Protein AF-A0A7V3AFI0-F1 (afdb_monomer_lite)

Sequence (193 aa):
MLLTTVPVKTRADAEHRVEWYGRRWGIEVYHRILKSGCRVEARQLQQTRRLLNCLAIDLVVAWRIYHLTAMGEKSPDVPCTIYFTDTEWKALTTFTSKSKHLPEVPSRLNEAVQLLGKLAARAGDADVFRILERRREKVVAVADIHADLAAAGAEGTHGRRIHDPAHRVEGIMGKPSFPCLPRKARRNAPDSL

Secondary structure (DSSP, 8-state):
----SS---SHHHHHHHHHHHHGGGHHHHHHHIIIIIS-GGG---SSHHHHHHHHHHHHHHHHHHHHHHHHHHH-TTSBGGGTS-HHHHHHHHHHHHT-SSPPSSPPBHHHHHHHHHHHHHHHT-S-HHHHHHHHHHHHHHHHHHHHHHHHHHHGGGS-----------------------------------

Foldseek 3Di:
DDDDPDDDDDPVSVVVVVVVVVCVCLVVQLVCCLCQAQVLVVDPDPDPVVSVVSSVVSSVLSVLLSVLVVCCVVPVQAFLVVPDPQLLQQLLCCVQVVDLDGDPDTDTSNVSNVSLVSQSVVVVHSVSVVVSVVCSVVSVVSVVVVVVVVVVVVVPPDDDDDDDDDDDDDDDDDDDDDDDDDDDDDDDDDDDD

pLDDT: mean 74.2, std 22.09, range [27.78, 97.5]

Structure (mmCIF, N/CA/C/O backbone):
data_AF-A0A7V3AFI0-F1
#
_entry.id   AF-A0A7V3AFI0-F1
#
loop_
_atom_site.group_PDB
_atom_site.id
_atom_site.type_symbol
_atom_site.label_atom_id
_atom_site.label_alt_id
_atom_site.label_comp_id
_atom_site.label_asym_id
_atom_site.label_entity_id
_atom_site.label_seq_id
_atom_site.pdbx_PDB_ins_code
_atom_site.Cartn_x
_atom_site.Cartn_y
_atom_site.Cartn_z
_atom_site.occupancy
_atom_site.B_iso_or_equiv
_atom_site.auth_seq_id
_atom_site.auth_comp_id
_atom_site.auth_asym_id
_atom_site.auth_atom_id
_atom_site.pdbx_PDB_model_num
ATOM 1 N N . MET A 1 1 ? -10.836 4.685 26.297 1.00 88.25 1 MET A N 1
ATOM 2 C CA . MET A 1 1 ? -12.308 4.531 26.289 1.00 88.25 1 MET A CA 1
ATOM 3 C C . MET A 1 1 ? -12.766 4.399 24.839 1.00 88.25 1 MET A C 1
ATOM 5 O O . MET A 1 1 ? -12.385 5.253 24.050 1.00 88.25 1 MET A O 1
ATOM 9 N N . LEU A 1 2 ? -13.498 3.336 24.477 1.00 93.88 2 LEU A N 1
ATOM 10 C CA . LEU A 1 2 ? -14.028 3.089 23.123 1.00 93.88 2 LEU A CA 1
ATOM 11 C C . LEU A 1 2 ? -15.558 3.019 23.200 1.00 93.88 2 LEU A C 1
ATOM 13 O O . LEU A 1 2 ? -16.086 2.209 23.957 1.00 93.88 2 LEU A O 1
ATOM 17 N N . LEU A 1 3 ? -16.255 3.856 22.433 1.00 95.56 3 LEU A N 1
ATOM 18 C CA . LEU A 1 3 ? -17.715 3.830 22.316 1.00 95.56 3 LEU A CA 1
ATOM 19 C C . LEU A 1 3 ? -18.089 3.082 21.032 1.00 95.56 3 LEU A C 1
ATOM 21 O O . LEU A 1 3 ? -17.515 3.349 19.978 1.00 95.56 3 LEU A O 1
ATOM 25 N N . THR A 1 4 ? -19.021 2.134 21.118 1.00 95.06 4 THR A N 1
ATOM 26 C CA . THR A 1 4 ? -19.438 1.303 19.980 1.00 95.06 4 THR A CA 1
ATOM 27 C C . THR A 1 4 ? -20.943 1.066 20.000 1.00 95.06 4 THR A C 1
ATOM 29 O O . THR A 1 4 ? -21.544 0.945 21.064 1.00 95.06 4 THR A O 1
ATOM 32 N N . THR A 1 5 ? -21.547 0.991 18.816 1.00 96.81 5 THR A N 1
ATOM 33 C CA . THR A 1 5 ? -22.949 0.587 18.625 1.00 96.81 5 THR A CA 1
ATOM 34 C C . THR A 1 5 ? -23.120 -0.933 18.613 1.00 96.81 5 THR A C 1
ATOM 36 O O . THR A 1 5 ? -24.242 -1.432 18.664 1.00 96.81 5 THR A O 1
ATOM 39 N N . VAL A 1 6 ? -22.017 -1.687 18.551 1.00 96.38 6 VAL A N 1
ATOM 40 C CA . VAL A 1 6 ? -22.029 -3.152 18.546 1.00 96.38 6 VAL A CA 1
ATOM 41 C C . VAL A 1 6 ? -22.130 -3.665 19.986 1.00 96.38 6 VAL A C 1
ATOM 43 O O . VAL A 1 6 ? -21.282 -3.298 20.802 1.00 96.38 6 VAL A O 1
ATOM 46 N N . PRO A 1 7 ? -23.101 -4.541 20.318 1.00 95.94 7 PRO A N 1
ATOM 47 C CA . PRO A 1 7 ? -23.265 -5.060 21.675 1.00 95.94 7 PRO A CA 1
ATOM 48 C C . PRO A 1 7 ? -21.997 -5.742 22.189 1.00 95.94 7 PRO A C 1
ATOM 50 O O . PRO A 1 7 ? -21.355 -6.476 21.445 1.00 95.94 7 PRO A O 1
ATOM 53 N N . VAL A 1 8 ? -21.653 -5.553 23.462 1.00 96.19 8 VAL A N 1
ATOM 54 C CA . VAL A 1 8 ? -20.518 -6.220 24.120 1.00 96.19 8 VAL A CA 1
ATOM 55 C C . VAL A 1 8 ? -21.059 -6.947 25.342 1.00 96.19 8 VAL A C 1
ATOM 57 O O . VAL A 1 8 ? -21.400 -6.306 26.331 1.00 96.19 8 VAL A O 1
ATOM 60 N N . LYS A 1 9 ? -21.212 -8.274 25.248 1.00 97.00 9 LYS A N 1
ATOM 61 C CA . LYS A 1 9 ? -21.800 -9.094 26.323 1.00 97.00 9 LYS A CA 1
ATOM 62 C C . LYS A 1 9 ? -20.753 -9.922 27.059 1.00 97.00 9 LYS A C 1
ATOM 64 O O . LYS A 1 9 ? -20.936 -10.243 28.226 1.00 97.00 9 LYS A O 1
ATOM 69 N N . THR A 1 10 ? -19.665 -10.268 26.379 1.00 97.50 10 THR A N 1
ATOM 70 C CA . THR A 1 10 ? -18.596 -11.117 26.911 1.00 97.50 10 THR A CA 1
ATOM 71 C C . THR A 1 10 ? -17.239 -10.415 26.865 1.00 97.50 10 THR A C 1
ATOM 73 O O . THR A 1 10 ? -17.058 -9.393 26.204 1.00 97.50 10 THR A O 1
ATOM 76 N N . ARG A 1 11 ? -16.239 -10.976 27.549 1.00 96.81 11 ARG A N 1
ATOM 77 C CA . ARG A 1 11 ? -14.856 -10.492 27.436 1.00 96.81 11 ARG A CA 1
ATOM 78 C C . ARG A 1 11 ? -14.317 -10.630 26.006 1.00 96.81 11 ARG A C 1
ATOM 80 O O . ARG A 1 11 ? -13.737 -9.679 25.493 1.00 96.81 11 ARG A O 1
ATOM 87 N N . ALA A 1 12 ? -14.557 -11.774 25.362 1.00 97.19 12 ALA A N 1
ATOM 88 C CA . ALA A 1 12 ? -14.153 -12.014 23.975 1.00 97.19 12 ALA A CA 1
ATOM 89 C C . ALA A 1 12 ? -14.773 -10.980 23.020 1.00 97.19 12 ALA A C 1
ATOM 91 O O . ALA A 1 12 ? -14.143 -10.538 22.059 1.00 97.19 12 ALA A O 1
ATOM 92 N N . ASP A 1 13 ? -15.991 -10.519 23.327 1.00 96.62 13 ASP A N 1
ATOM 93 C CA . ASP A 1 13 ? -16.593 -9.425 22.583 1.00 96.62 13 ASP A CA 1
ATOM 94 C C . ASP A 1 13 ? -15.773 -8.137 22.680 1.00 96.62 13 ASP A C 1
ATOM 96 O O . ASP A 1 13 ? -15.499 -7.502 21.663 1.00 96.62 13 ASP A O 1
ATOM 100 N N . ALA A 1 14 ? -15.368 -7.747 23.887 1.00 95.88 14 ALA A N 1
ATOM 101 C CA . ALA A 1 14 ? -14.565 -6.546 24.089 1.00 95.88 14 ALA A CA 1
ATOM 102 C C . ALA A 1 14 ? -13.204 -6.647 23.376 1.00 95.88 14 ALA A C 1
ATOM 104 O O . ALA A 1 14 ? -12.780 -5.685 22.734 1.00 95.88 14 ALA A O 1
ATOM 105 N N . GLU A 1 15 ? -12.559 -7.815 23.422 1.00 96.81 15 GLU A N 1
ATOM 106 C CA . GLU A 1 15 ? -11.277 -8.074 22.751 1.00 96.81 15 GLU A CA 1
ATOM 107 C C . GLU A 1 15 ? -11.383 -7.885 21.233 1.00 96.81 15 GLU A C 1
ATOM 109 O O . GLU A 1 15 ? -10.597 -7.132 20.658 1.00 96.81 15 GLU A O 1
ATOM 114 N N . HIS A 1 16 ? -12.420 -8.433 20.590 1.00 96.38 16 HIS A N 1
ATOM 115 C CA . HIS A 1 16 ? -12.662 -8.195 19.162 1.00 96.38 16 HIS A CA 1
ATOM 116 C C . HIS A 1 16 ? -12.877 -6.710 18.827 1.00 96.38 16 HIS A C 1
ATOM 118 O O . HIS A 1 16 ? -12.455 -6.241 17.772 1.00 96.38 16 HIS A O 1
ATOM 124 N N . ARG A 1 17 ? -13.524 -5.935 19.708 1.00 96.31 17 ARG A N 1
ATOM 125 C CA . ARG A 1 17 ? -13.803 -4.504 19.466 1.00 96.31 17 ARG A CA 1
ATOM 126 C C . ARG A 1 17 ? -12.501 -3.705 19.509 1.00 96.31 17 ARG A C 1
ATOM 128 O O . ARG A 1 17 ? -12.300 -2.811 18.686 1.00 96.31 17 ARG A O 1
ATOM 135 N N . VAL A 1 18 ? -11.610 -4.057 20.436 1.00 95.56 18 VAL A N 1
ATOM 136 C CA . VAL A 1 18 ? -10.257 -3.496 20.513 1.00 95.56 18 VAL A CA 1
ATOM 137 C C . VAL A 1 18 ? -9.439 -3.896 19.287 1.00 95.56 18 VAL A C 1
ATOM 139 O O . VAL A 1 18 ? -8.801 -3.029 18.696 1.00 95.56 18 VAL A O 1
ATOM 142 N N . GLU A 1 19 ? -9.503 -5.157 18.851 1.00 95.19 19 GLU A N 1
ATOM 143 C CA . GLU A 1 19 ? -8.818 -5.620 17.638 1.00 95.19 19 GLU A CA 1
ATOM 144 C C . GLU A 1 19 ? -9.273 -4.834 16.397 1.00 95.19 19 GLU A C 1
ATOM 146 O O . GLU A 1 19 ? -8.449 -4.325 15.634 1.00 95.19 19 GLU A O 1
ATOM 151 N N . TRP A 1 20 ? -10.586 -4.659 16.213 1.00 94.44 20 TRP A N 1
ATOM 152 C CA . TRP A 1 20 ? -11.136 -3.865 15.112 1.00 94.44 20 TRP A CA 1
ATOM 153 C C . TRP A 1 20 ? -10.670 -2.415 15.169 1.00 94.44 20 TRP A C 1
ATOM 155 O O . TRP A 1 20 ? -10.237 -1.869 14.153 1.00 94.44 20 TRP A O 1
ATOM 165 N N . TYR A 1 21 ? -10.714 -1.796 16.352 1.00 95.00 21 TYR A N 1
ATOM 166 C CA . TYR A 1 21 ? -10.245 -0.425 16.520 1.00 95.00 21 TYR A CA 1
ATOM 167 C C . TYR A 1 21 ? -8.735 -0.298 16.279 1.00 95.00 21 TYR A C 1
ATOM 169 O O . TYR A 1 21 ? -8.291 0.693 15.701 1.00 95.00 21 TYR A O 1
ATOM 177 N N . GLY A 1 22 ? -7.948 -1.323 16.618 1.00 92.00 22 GLY A N 1
ATOM 178 C CA . GLY A 1 22 ? -6.515 -1.388 16.325 1.00 92.00 22 GLY A CA 1
ATOM 179 C C . GLY A 1 22 ? -6.197 -1.280 14.829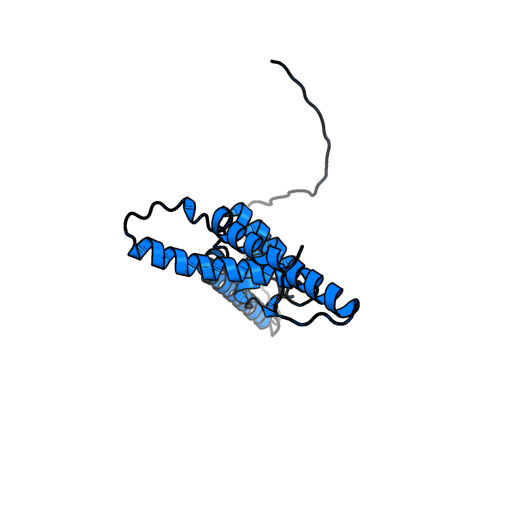 1.00 92.00 22 GLY A C 1
ATOM 180 O O . GLY A 1 22 ? -5.170 -0.723 14.448 1.00 92.00 22 GLY A O 1
ATOM 181 N N . ARG A 1 23 ? -7.115 -1.707 13.951 1.00 90.44 23 ARG A N 1
ATOM 182 C CA . ARG A 1 23 ? -6.956 -1.613 12.487 1.00 90.44 23 ARG A CA 1
ATOM 183 C C . ARG A 1 23 ? -7.172 -0.194 11.946 1.00 90.44 23 ARG A C 1
ATOM 185 O O . ARG A 1 23 ? -6.868 0.056 10.779 1.00 90.44 23 ARG A O 1
ATOM 192 N N . ARG A 1 24 ? -7.638 0.754 12.774 1.00 93.25 24 ARG A N 1
ATOM 193 C CA . ARG A 1 24 ? -7.858 2.163 12.396 1.00 93.25 24 ARG A CA 1
ATOM 194 C C . ARG A 1 24 ? -6.597 2.825 11.844 1.00 93.25 24 ARG A C 1
ATOM 196 O O . ARG A 1 24 ? -6.708 3.619 10.915 1.00 93.25 24 ARG A O 1
ATOM 203 N N . TRP A 1 25 ? -5.417 2.471 12.361 1.00 91.31 25 TRP A N 1
ATOM 204 C CA . TRP A 1 25 ? -4.133 3.052 11.943 1.00 91.31 25 TRP A CA 1
ATOM 205 C C . TRP A 1 25 ? -3.872 2.947 10.430 1.00 91.31 25 TRP A C 1
ATOM 207 O O . TRP A 1 25 ? -3.134 3.752 9.863 1.00 91.31 25 TRP A O 1
ATOM 217 N N . GLY A 1 26 ? -4.523 2.004 9.736 1.00 90.75 26 GLY A N 1
ATOM 218 C CA . GLY A 1 26 ? -4.434 1.875 8.281 1.00 90.75 26 GLY A CA 1
ATOM 219 C C . GLY A 1 26 ? -4.730 3.173 7.519 1.00 90.75 26 GLY A C 1
ATOM 220 O O . GLY A 1 26 ? -4.047 3.459 6.536 1.00 90.75 26 GLY A O 1
ATOM 221 N N . ILE A 1 27 ? -5.665 4.006 7.999 1.00 92.44 27 ILE A N 1
ATOM 222 C CA . ILE A 1 27 ? -5.977 5.290 7.348 1.00 92.44 27 ILE A CA 1
ATOM 223 C C . ILE A 1 27 ? -4.825 6.298 7.454 1.00 92.44 27 ILE A C 1
ATOM 225 O O . ILE A 1 27 ? -4.594 7.079 6.534 1.00 92.44 27 ILE A O 1
ATOM 229 N N . GLU A 1 28 ? -4.057 6.259 8.542 1.00 94.25 28 GLU A N 1
ATOM 230 C CA . GLU A 1 28 ? -2.904 7.139 8.735 1.00 94.25 28 GLU A CA 1
ATOM 231 C C . GLU A 1 28 ? -1.750 6.733 7.824 1.00 94.25 28 GLU A C 1
ATOM 233 O O . GLU A 1 28 ? -1.105 7.587 7.216 1.00 94.25 28 GLU A O 1
ATOM 238 N N . VAL A 1 29 ? -1.539 5.424 7.647 1.00 91.19 29 VAL A N 1
ATOM 239 C CA . VAL A 1 29 ? -0.578 4.904 6.666 1.00 91.19 29 VAL A CA 1
ATOM 240 C C . VAL A 1 29 ? -0.978 5.324 5.252 1.00 91.19 29 VAL A C 1
ATOM 242 O O . VAL A 1 29 ? -0.127 5.795 4.498 1.00 91.19 29 VAL A O 1
ATOM 245 N N . TYR A 1 30 ? -2.262 5.221 4.904 1.00 91.94 30 TYR A N 1
ATOM 246 C CA . TYR A 1 30 ? -2.780 5.680 3.616 1.00 91.94 30 TYR A CA 1
ATOM 247 C C . TYR A 1 30 ? -2.554 7.187 3.404 1.00 91.94 30 TYR A C 1
ATOM 249 O O . TYR A 1 30 ? -1.987 7.590 2.387 1.00 91.94 30 TYR A O 1
ATOM 257 N N . HIS A 1 31 ? -2.892 8.028 4.387 1.00 92.50 31 HIS A N 1
ATOM 258 C CA . HIS A 1 31 ? -2.628 9.469 4.316 1.00 92.50 31 HIS A CA 1
ATOM 259 C C . HIS A 1 31 ? -1.132 9.794 4.238 1.00 92.50 31 HIS A C 1
ATOM 261 O O . HIS A 1 31 ? -0.745 10.704 3.506 1.00 92.50 31 HIS A O 1
ATOM 267 N N . ARG A 1 32 ? -0.271 9.039 4.929 1.00 90.00 32 ARG A N 1
ATOM 268 C CA . ARG A 1 32 ? 1.187 9.185 4.824 1.00 90.00 32 ARG A CA 1
ATOM 269 C C . ARG A 1 32 ? 1.681 8.870 3.412 1.00 90.00 32 ARG A C 1
ATOM 271 O O . ARG A 1 32 ? 2.516 9.604 2.890 1.00 90.00 32 ARG A O 1
ATOM 278 N N . ILE A 1 33 ? 1.159 7.820 2.776 1.00 90.12 33 ILE A N 1
ATOM 279 C CA . ILE A 1 33 ? 1.486 7.489 1.380 1.00 90.12 33 ILE A CA 1
ATOM 280 C C . ILE A 1 33 ? 1.031 8.616 0.445 1.00 90.12 33 ILE A C 1
ATOM 282 O O . ILE A 1 33 ? 1.787 9.017 -0.436 1.00 90.12 33 ILE A O 1
ATOM 286 N N . LEU A 1 34 ? -0.158 9.176 0.657 1.00 89.06 34 LEU A N 1
ATOM 287 C CA . LEU A 1 34 ? -0.678 10.267 -0.167 1.00 89.06 34 LEU A CA 1
ATOM 288 C C . LEU A 1 34 ? 0.161 11.555 -0.030 1.00 89.06 34 LEU A C 1
ATOM 290 O O . LEU A 1 34 ? 0.527 12.181 -1.026 1.00 89.06 34 LEU A O 1
ATOM 294 N N . LYS A 1 35 ? 0.511 11.933 1.204 1.00 86.75 35 LYS A N 1
ATOM 295 C CA . LYS A 1 35 ? 1.254 13.166 1.501 1.00 86.75 35 LYS A CA 1
ATOM 296 C C . LYS A 1 35 ? 2.736 13.052 1.182 1.00 86.75 35 LYS A C 1
ATOM 298 O O . LYS A 1 35 ? 3.258 13.858 0.424 1.00 86.75 35 LYS A O 1
ATOM 303 N N . SER A 1 36 ? 3.419 12.060 1.745 1.00 84.00 36 SER A N 1
ATOM 304 C CA . SER A 1 36 ? 4.875 11.928 1.629 1.00 84.00 36 SER A CA 1
ATOM 305 C C . SER A 1 36 ? 5.290 11.122 0.402 1.00 84.00 36 SER A C 1
ATOM 307 O O . SER A 1 36 ? 6.301 11.438 -0.214 1.00 84.00 36 SER A O 1
ATOM 309 N N . GLY A 1 37 ? 4.510 10.103 0.030 1.00 81.56 37 GLY A N 1
ATOM 310 C CA . GLY A 1 37 ? 4.772 9.293 -1.158 1.00 81.56 37 GLY A CA 1
ATOM 311 C C . GLY A 1 37 ? 4.382 10.026 -2.439 1.00 81.56 37 GLY A C 1
ATOM 312 O O . GLY A 1 37 ? 5.240 10.363 -3.249 1.00 81.56 37 GLY A O 1
ATOM 313 N N . CYS A 1 38 ? 3.088 10.297 -2.626 1.00 83.50 38 CYS A N 1
ATOM 314 C CA . CYS A 1 38 ? 2.576 10.934 -3.849 1.00 83.50 38 CYS A CA 1
ATOM 315 C C . CYS A 1 38 ? 2.868 12.443 -3.901 1.00 83.50 38 CYS A C 1
ATOM 317 O O . CYS A 1 38 ? 2.661 13.080 -4.940 1.00 83.50 38 CYS A O 1
ATOM 319 N N . ARG A 1 39 ? 3.362 13.014 -2.789 1.00 84.19 39 ARG A N 1
ATOM 320 C CA . ARG A 1 39 ? 3.752 14.425 -2.649 1.00 84.19 39 ARG A CA 1
ATOM 321 C C . ARG A 1 39 ? 2.631 15.375 -3.057 1.00 84.19 39 ARG A C 1
ATOM 323 O O . ARG A 1 39 ? 2.885 16.404 -3.678 1.00 84.19 39 ARG A O 1
ATOM 330 N N . VAL A 1 40 ? 1.389 15.023 -2.715 1.00 83.88 40 VAL A N 1
ATOM 331 C CA . VAL A 1 40 ? 0.199 15.756 -3.174 1.00 83.88 40 VAL A CA 1
ATOM 332 C C . VAL A 1 40 ? 0.227 17.232 -2.753 1.00 83.88 40 VAL A C 1
ATOM 334 O O . VAL A 1 40 ? -0.163 18.100 -3.525 1.00 83.88 40 VAL A O 1
ATOM 337 N N . GLU A 1 41 ? 0.790 17.533 -1.579 1.00 83.69 41 GLU A N 1
ATOM 338 C CA . GLU A 1 41 ? 0.907 18.895 -1.033 1.00 83.69 41 GLU A CA 1
ATOM 339 C C . GLU A 1 41 ? 1.987 19.740 -1.733 1.00 83.69 41 GLU A C 1
ATOM 341 O O . GLU A 1 41 ? 1.950 20.965 -1.674 1.00 83.69 41 GLU A O 1
ATOM 346 N N . ALA A 1 42 ? 2.934 19.111 -2.439 1.00 83.31 42 ALA A N 1
ATOM 347 C CA . ALA A 1 42 ? 3.968 19.823 -3.190 1.00 83.31 42 ALA A CA 1
ATOM 348 C C . ALA A 1 42 ? 3.472 20.319 -4.562 1.00 83.31 42 ALA A C 1
ATOM 350 O O . ALA A 1 42 ? 4.176 21.068 -5.243 1.00 83.31 42 ALA A O 1
ATOM 351 N N . ARG A 1 43 ? 2.281 19.893 -5.006 1.00 79.81 43 ARG A N 1
ATOM 352 C CA . ARG A 1 43 ? 1.737 20.235 -6.326 1.00 79.81 43 ARG A CA 1
ATOM 353 C C . ARG A 1 43 ? 1.001 21.576 -6.258 1.00 79.81 43 ARG A C 1
ATOM 355 O O . ARG A 1 43 ? -0.106 21.661 -5.740 1.00 79.81 43 ARG A O 1
ATOM 362 N N . GLN A 1 44 ? 1.578 22.624 -6.844 1.00 78.38 44 GLN A N 1
ATOM 363 C CA . GLN A 1 44 ? 0.967 23.961 -6.916 1.00 78.38 44 GLN A CA 1
ATOM 364 C C . GLN A 1 44 ? 0.093 24.136 -8.171 1.00 78.38 44 GLN A C 1
ATOM 366 O O . GLN A 1 44 ? 0.367 24.960 -9.045 1.00 78.38 44 GLN A O 1
ATOM 371 N N . LEU A 1 45 ? -0.960 23.325 -8.303 1.00 80.12 45 LEU A N 1
ATOM 372 C CA . LEU A 1 45 ? -1.895 23.452 -9.423 1.00 80.12 45 LEU A CA 1
ATOM 373 C C . LEU A 1 45 ? -2.845 24.638 -9.197 1.00 80.12 45 LEU A C 1
ATOM 375 O O . LEU A 1 45 ? -3.649 24.634 -8.275 1.00 80.12 45 LEU A O 1
ATOM 379 N N . GLN A 1 46 ? -2.783 25.625 -10.091 1.00 78.69 46 GLN A N 1
ATOM 380 C CA . GLN A 1 46 ? -3.532 26.891 -10.011 1.00 78.69 46 GLN A CA 1
ATOM 381 C C . GLN A 1 46 ? -5.054 26.748 -10.224 1.00 78.69 46 GLN A C 1
ATOM 383 O O . GLN A 1 46 ? -5.812 27.658 -9.912 1.00 78.69 46 GLN A O 1
ATOM 388 N N . GLN A 1 47 ? -5.522 25.626 -10.786 1.00 88.19 47 GLN A N 1
ATOM 389 C CA . GLN A 1 47 ? -6.937 25.403 -11.108 1.00 88.19 47 GLN A CA 1
ATOM 390 C C . GLN A 1 47 ? -7.515 24.251 -10.286 1.00 88.19 47 GLN A C 1
ATOM 392 O O . GLN A 1 47 ? -7.022 23.122 -10.369 1.00 88.19 47 GLN A O 1
ATOM 397 N N . THR A 1 48 ? -8.635 24.499 -9.604 1.00 86.00 48 THR A N 1
ATOM 398 C CA . THR A 1 48 ? -9.328 23.518 -8.751 1.00 86.00 48 THR A CA 1
ATOM 399 C C . THR A 1 48 ? -9.631 22.212 -9.482 1.00 86.00 48 THR A C 1
ATOM 401 O O . THR A 1 48 ? -9.364 21.135 -8.961 1.00 86.00 48 THR A O 1
ATOM 404 N N . ARG A 1 49 ? -10.109 22.272 -10.733 1.00 89.06 49 ARG A N 1
ATOM 405 C CA . ARG A 1 49 ? -10.409 21.064 -11.525 1.00 89.06 49 ARG A CA 1
ATOM 406 C C . ARG A 1 49 ? -9.168 20.205 -11.785 1.00 89.06 49 ARG A C 1
ATOM 408 O O . ARG A 1 49 ? -9.241 18.982 -11.725 1.00 89.06 49 ARG A O 1
ATOM 415 N N . ARG A 1 50 ? -8.020 20.833 -12.055 1.00 87.81 50 ARG A N 1
ATOM 416 C CA . ARG A 1 50 ? -6.753 20.118 -12.279 1.00 87.81 50 ARG A CA 1
ATOM 417 C C . ARG A 1 50 ? -6.254 19.485 -10.985 1.00 87.81 50 ARG A C 1
ATOM 419 O O . ARG A 1 50 ? -5.784 18.352 -11.024 1.00 87.81 50 ARG A O 1
ATOM 426 N N . LEU A 1 51 ? -6.407 20.186 -9.862 1.00 87.62 51 LEU A N 1
ATOM 427 C CA . LEU A 1 51 ? -6.091 19.657 -8.538 1.00 87.62 51 LEU A CA 1
ATOM 428 C C . LEU A 1 51 ? -6.958 18.439 -8.195 1.00 87.62 51 LEU A C 1
ATOM 430 O O . LEU A 1 51 ? -6.417 17.412 -7.803 1.00 87.62 51 LEU A O 1
ATOM 434 N N . LEU A 1 52 ? -8.275 18.517 -8.405 1.00 89.25 52 LEU A N 1
ATOM 435 C CA . LEU A 1 52 ? -9.198 17.412 -8.125 1.00 89.25 52 LEU A CA 1
ATOM 436 C C . LEU A 1 52 ? -8.909 16.175 -8.984 1.00 89.25 52 LEU A C 1
ATOM 438 O O . LEU A 1 52 ? -8.849 15.070 -8.453 1.00 89.25 52 LEU A O 1
ATOM 442 N N . ASN A 1 53 ? -8.666 16.347 -10.287 1.00 90.56 53 ASN A N 1
ATOM 443 C CA . ASN A 1 53 ? -8.316 15.229 -11.172 1.00 90.56 53 ASN A CA 1
ATOM 444 C C . ASN A 1 53 ? -7.001 14.559 -10.752 1.00 90.56 53 ASN A C 1
ATOM 446 O O . ASN A 1 53 ? -6.887 13.337 -10.742 1.00 90.56 53 ASN A O 1
ATOM 450 N N . CYS A 1 54 ? -6.007 15.372 -10.400 1.00 86.94 54 CYS A N 1
ATOM 451 C CA . CYS A 1 54 ? -4.717 14.910 -9.911 1.00 86.94 54 CYS A CA 1
ATOM 452 C C . CYS A 1 54 ? -4.865 14.120 -8.604 1.00 86.94 54 CYS A C 1
ATOM 454 O O . CYS A 1 54 ? -4.374 12.999 -8.499 1.00 86.94 54 CYS A O 1
ATOM 456 N N . LEU A 1 55 ? -5.605 14.680 -7.644 1.00 89.56 55 LEU A N 1
ATOM 457 C CA . LEU A 1 55 ? -5.895 14.046 -6.365 1.00 89.56 55 LEU A CA 1
ATOM 458 C C . LEU A 1 55 ? -6.629 12.714 -6.556 1.00 89.56 55 LEU A C 1
ATOM 460 O O . LEU A 1 55 ? -6.287 11.743 -5.894 1.00 89.56 55 LEU A O 1
ATOM 464 N N . ALA A 1 56 ? -7.594 12.639 -7.476 1.00 90.94 56 ALA A N 1
ATOM 465 C CA . ALA A 1 56 ? -8.317 11.401 -7.764 1.00 90.94 56 ALA A CA 1
ATOM 466 C C . ALA A 1 56 ? -7.372 10.263 -8.190 1.00 90.94 56 ALA A C 1
ATOM 468 O O . ALA A 1 56 ? -7.507 9.139 -7.709 1.00 90.94 56 ALA A O 1
ATOM 469 N N . ILE A 1 57 ? -6.383 10.561 -9.038 1.00 88.62 57 ILE A N 1
ATOM 470 C CA . ILE A 1 57 ? -5.365 9.586 -9.453 1.00 88.62 57 ILE A CA 1
ATOM 471 C C . ILE A 1 57 ? -4.465 9.219 -8.268 1.00 88.62 57 ILE A C 1
ATOM 473 O O . ILE A 1 57 ? -4.250 8.034 -8.008 1.00 88.62 57 ILE A O 1
ATOM 477 N N . ASP A 1 58 ? -3.983 10.213 -7.517 1.00 88.31 58 ASP A N 1
ATOM 478 C CA . ASP A 1 58 ? -3.091 9.988 -6.375 1.00 88.31 58 ASP A CA 1
ATOM 479 C C . ASP A 1 58 ? -3.763 9.134 -5.280 1.00 88.31 58 ASP A C 1
ATOM 481 O O . ASP A 1 58 ? -3.104 8.292 -4.675 1.00 88.31 58 ASP A O 1
ATOM 485 N N . LEU A 1 59 ? -5.077 9.278 -5.059 1.00 91.50 59 LEU A N 1
ATOM 486 C CA . LEU A 1 59 ? -5.845 8.440 -4.128 1.00 91.50 59 LEU A CA 1
ATOM 487 C C . LEU A 1 59 ? -5.828 6.960 -4.554 1.00 91.50 59 LEU A C 1
ATOM 489 O O . LEU A 1 59 ? -5.551 6.076 -3.740 1.00 91.50 59 LEU A O 1
ATOM 493 N N . VAL A 1 60 ? -6.062 6.676 -5.840 1.00 92.12 60 VAL A N 1
ATOM 494 C CA . VAL A 1 60 ? -6.026 5.301 -6.369 1.00 92.12 60 VAL A CA 1
ATOM 495 C C . VAL A 1 60 ? -4.616 4.715 -6.268 1.00 92.12 60 VAL A C 1
ATOM 497 O O . VAL A 1 60 ? -4.449 3.578 -5.821 1.00 92.12 60 VAL A O 1
ATOM 500 N N . VAL A 1 61 ? -3.589 5.488 -6.632 1.00 87.94 61 VAL A N 1
ATOM 501 C CA . VAL A 1 61 ? -2.185 5.057 -6.542 1.00 87.94 61 VAL A CA 1
ATOM 502 C C . VAL A 1 61 ? -1.789 4.788 -5.090 1.00 87.94 61 VAL A C 1
ATOM 504 O O . VAL A 1 61 ? -1.242 3.725 -4.790 1.00 87.94 61 VAL A O 1
ATOM 507 N N . ALA A 1 62 ? -2.123 5.693 -4.169 1.00 90.25 62 ALA A N 1
ATOM 508 C CA . ALA A 1 62 ? -1.839 5.526 -2.749 1.00 90.25 62 ALA A CA 1
ATOM 509 C C . ALA A 1 62 ? -2.499 4.261 -2.181 1.00 90.25 62 ALA A C 1
ATOM 511 O O . ALA A 1 62 ? -1.876 3.533 -1.405 1.00 90.25 62 ALA A O 1
ATOM 512 N N . TRP A 1 63 ? -3.729 3.957 -2.606 1.00 92.62 63 TRP A N 1
ATOM 513 C CA . TRP A 1 63 ? -4.442 2.764 -2.157 1.00 92.62 63 TRP A CA 1
ATOM 514 C C . TRP A 1 63 ? -3.780 1.494 -2.689 1.00 92.62 63 TRP A C 1
ATOM 516 O O . TRP A 1 63 ? -3.583 0.549 -1.929 1.00 92.62 63 TRP A O 1
ATOM 526 N N . ARG A 1 64 ? -3.358 1.487 -3.960 1.00 91.62 64 ARG A N 1
ATOM 527 C CA . ARG A 1 64 ? -2.629 0.360 -4.561 1.00 91.62 64 ARG A CA 1
ATOM 528 C C . ARG A 1 64 ? -1.321 0.071 -3.829 1.00 91.62 64 ARG A C 1
ATOM 530 O O . ARG A 1 64 ? -1.033 -1.086 -3.534 1.00 91.62 64 ARG A O 1
ATOM 537 N N . ILE A 1 65 ? -0.555 1.107 -3.486 1.00 88.88 65 ILE A N 1
ATOM 538 C CA . ILE A 1 65 ? 0.686 0.968 -2.705 1.00 88.88 65 ILE A CA 1
ATOM 539 C C . ILE A 1 65 ? 0.385 0.420 -1.308 1.00 88.88 65 ILE A C 1
ATOM 541 O O . ILE A 1 65 ? 1.051 -0.513 -0.855 1.00 88.88 65 ILE A O 1
ATOM 545 N N . TYR A 1 66 ? -0.629 0.971 -0.634 1.00 91.38 66 TYR A N 1
ATOM 546 C CA . TYR A 1 66 ? -1.049 0.511 0.687 1.00 91.38 66 TYR A CA 1
ATOM 547 C C . TYR A 1 66 ? -1.459 -0.966 0.665 1.00 91.38 66 TYR A C 1
ATOM 549 O O . TYR A 1 66 ? -0.959 -1.762 1.459 1.00 91.38 66 TYR A O 1
ATOM 557 N N . HIS A 1 67 ? -2.324 -1.342 -0.279 1.00 91.31 67 HIS A N 1
ATOM 558 C CA . HIS A 1 67 ? -2.819 -2.702 -0.440 1.00 91.31 67 HIS A CA 1
ATOM 559 C C . HIS A 1 67 ? -1.684 -3.688 -0.722 1.00 91.31 67 HIS A C 1
ATOM 561 O O . HIS A 1 67 ? -1.568 -4.701 -0.035 1.00 91.31 67 HIS A O 1
ATOM 567 N N . LEU A 1 68 ? -0.801 -3.358 -1.667 1.00 90.50 68 LEU A N 1
ATOM 568 C CA . LEU A 1 68 ? 0.348 -4.187 -2.008 1.00 90.50 68 LEU A CA 1
ATOM 569 C C . LEU A 1 68 ? 1.287 -4.390 -0.807 1.00 90.50 68 LEU A C 1
ATOM 571 O O . LEU A 1 68 ? 1.729 -5.509 -0.553 1.00 90.50 68 LEU A O 1
ATOM 575 N N . THR A 1 69 ? 1.550 -3.332 -0.037 1.00 88.81 69 THR A N 1
ATOM 576 C CA . THR A 1 69 ? 2.384 -3.422 1.174 1.00 88.81 69 THR A CA 1
ATOM 577 C C . THR A 1 69 ? 1.735 -4.332 2.219 1.00 88.81 69 THR A C 1
ATOM 579 O O . THR A 1 69 ? 2.397 -5.208 2.770 1.00 88.81 69 THR A O 1
ATOM 582 N N . ALA A 1 70 ? 0.423 -4.191 2.435 1.00 89.56 70 ALA A N 1
ATOM 583 C CA . ALA A 1 70 ? -0.325 -5.032 3.366 1.00 89.56 70 ALA A CA 1
ATOM 584 C C . ALA A 1 70 ? -0.367 -6.510 2.933 1.00 89.56 70 ALA A C 1
ATOM 586 O O . ALA A 1 70 ? -0.349 -7.398 3.785 1.00 89.56 70 ALA A O 1
ATOM 587 N N . MET A 1 71 ? -0.419 -6.794 1.627 1.00 89.88 71 MET A N 1
ATOM 588 C CA . MET A 1 71 ? -0.326 -8.167 1.120 1.00 89.88 71 MET A CA 1
ATOM 589 C C . MET A 1 71 ? 1.076 -8.753 1.296 1.00 89.88 71 MET A C 1
ATOM 591 O O . MET A 1 71 ? 1.197 -9.900 1.715 1.00 89.88 71 MET A O 1
ATOM 595 N N . GLY A 1 72 ? 2.126 -7.972 1.023 1.00 89.06 72 GLY A N 1
ATOM 596 C CA . GLY A 1 72 ? 3.511 -8.413 1.210 1.00 89.06 72 GLY A CA 1
ATOM 597 C C . GLY A 1 72 ? 3.835 -8.782 2.661 1.00 89.06 72 GLY A C 1
ATOM 598 O O . GLY A 1 72 ? 4.654 -9.666 2.893 1.00 89.06 72 GLY A O 1
ATOM 599 N N . GLU A 1 73 ? 3.163 -8.150 3.625 1.00 87.31 73 GLU A N 1
ATOM 600 C CA . GLU A 1 73 ? 3.282 -8.468 5.051 1.00 87.31 73 GLU A CA 1
ATOM 601 C C . GLU A 1 73 ? 2.480 -9.718 5.448 1.00 87.31 73 GLU A C 1
ATOM 603 O O . GLU A 1 73 ? 2.993 -10.589 6.146 1.00 87.31 73 GLU A O 1
ATOM 608 N N . LYS A 1 74 ? 1.227 -9.840 4.989 1.00 89.06 74 LYS A N 1
ATOM 609 C CA . LYS A 1 74 ? 0.333 -10.951 5.370 1.00 89.06 74 LYS A CA 1
ATOM 610 C C . LYS A 1 74 ? 0.620 -12.259 4.641 1.00 89.06 74 LYS A C 1
ATOM 612 O O . LYS A 1 74 ? 0.282 -13.328 5.143 1.00 89.06 74 LYS A O 1
ATOM 617 N N . SER A 1 75 ? 1.157 -12.187 3.430 1.00 89.88 75 SER A N 1
ATOM 618 C CA . SER A 1 75 ? 1.346 -13.343 2.552 1.00 89.88 75 SER A CA 1
ATOM 619 C C . SER A 1 75 ? 2.662 -13.210 1.779 1.00 89.88 75 SER A C 1
ATOM 621 O O . SER A 1 75 ? 2.657 -13.051 0.557 1.00 89.88 75 SER A O 1
ATOM 623 N N . PRO A 1 76 ? 3.810 -13.251 2.481 1.00 87.88 76 PRO A N 1
ATOM 624 C CA . PRO A 1 76 ? 5.105 -12.907 1.902 1.00 87.88 76 PRO A CA 1
ATOM 625 C C . PRO A 1 76 ? 5.585 -13.895 0.834 1.00 87.88 76 PRO A C 1
ATOM 627 O O . PRO A 1 76 ? 6.283 -13.483 -0.092 1.00 87.88 76 PRO A O 1
ATOM 630 N N . ASP A 1 77 ? 5.218 -15.173 0.962 1.00 91.50 77 ASP A N 1
ATOM 631 C CA . ASP A 1 77 ? 5.744 -16.276 0.145 1.00 91.50 77 ASP A CA 1
ATOM 632 C C . ASP A 1 77 ? 4.958 -16.545 -1.140 1.00 91.50 77 ASP A C 1
ATOM 634 O O . ASP A 1 77 ? 5.374 -17.346 -1.976 1.00 91.50 77 ASP A O 1
ATOM 638 N N . VAL A 1 78 ? 3.834 -15.857 -1.316 1.00 92.25 78 VAL A N 1
ATOM 639 C CA . VAL A 1 78 ? 3.007 -15.943 -2.518 1.00 92.25 78 VAL A CA 1
ATOM 640 C C . VAL A 1 78 ? 3.782 -15.380 -3.720 1.00 92.25 78 VAL A C 1
ATOM 642 O O . VAL A 1 78 ? 4.517 -14.403 -3.556 1.00 92.25 78 VAL A O 1
ATOM 645 N N . PRO A 1 79 ? 3.652 -15.949 -4.933 1.00 92.19 79 PRO A N 1
ATOM 646 C CA . PRO A 1 79 ? 4.315 -15.406 -6.116 1.00 92.19 79 PRO A CA 1
ATOM 647 C C . PRO A 1 79 ? 3.822 -13.990 -6.447 1.00 92.19 79 PRO A C 1
ATOM 649 O O . PRO A 1 79 ? 2.642 -13.665 -6.301 1.00 92.19 79 PRO A O 1
ATOM 652 N N . CYS A 1 80 ? 4.719 -13.130 -6.936 1.00 89.81 80 CYS A N 1
ATOM 653 C CA . CYS A 1 80 ? 4.382 -11.746 -7.281 1.00 89.81 80 CYS A CA 1
ATOM 654 C C . CYS A 1 80 ? 3.392 -11.619 -8.457 1.00 89.81 80 CYS A C 1
ATOM 656 O O . CYS A 1 80 ? 2.762 -10.570 -8.606 1.00 89.81 80 CYS A O 1
ATOM 658 N N . THR A 1 81 ? 3.186 -12.697 -9.223 1.00 91.19 81 THR A N 1
ATOM 659 C CA . THR A 1 81 ? 2.230 -12.797 -10.340 1.00 91.19 81 THR A CA 1
ATOM 660 C C . THR A 1 81 ? 0.767 -12.639 -9.928 1.00 91.19 81 THR A C 1
ATOM 662 O O . THR A 1 81 ? -0.076 -12.357 -10.771 1.00 91.19 81 THR A O 1
ATOM 665 N N . ILE A 1 82 ? 0.445 -12.772 -8.635 1.00 90.69 82 ILE A N 1
ATOM 666 C CA . ILE A 1 82 ? -0.915 -12.512 -8.134 1.00 90.69 82 ILE A CA 1
ATOM 667 C C . ILE A 1 82 ? -1.304 -11.037 -8.293 1.00 90.69 82 ILE A C 1
ATOM 669 O O . ILE A 1 82 ? -2.481 -10.723 -8.455 1.00 90.69 82 ILE A O 1
ATOM 673 N N . TYR A 1 83 ? -0.328 -10.130 -8.236 1.00 87.94 83 TYR A N 1
ATOM 674 C CA . TYR A 1 83 ? -0.580 -8.692 -8.317 1.00 87.94 83 TYR A CA 1
ATOM 675 C C . TYR A 1 83 ? 0.027 -8.042 -9.561 1.00 87.94 83 TYR A C 1
ATOM 677 O O . TYR A 1 83 ? -0.559 -7.113 -10.110 1.00 87.94 83 TYR A O 1
ATOM 685 N N . PHE A 1 84 ? 1.202 -8.501 -9.989 1.00 86.25 84 PHE A N 1
ATOM 686 C CA . PHE A 1 84 ? 1.908 -7.962 -11.143 1.00 86.25 84 PHE A CA 1
ATOM 687 C C . PHE A 1 84 ? 1.713 -8.852 -12.362 1.00 86.25 84 PHE A C 1
ATOM 689 O O . PHE A 1 84 ? 1.826 -10.072 -12.279 1.00 86.25 84 PHE A O 1
ATOM 696 N N . THR A 1 85 ? 1.517 -8.230 -13.517 1.00 87.06 85 THR A N 1
ATOM 697 C CA . THR A 1 85 ? 1.613 -8.925 -14.802 1.00 87.06 85 THR A CA 1
ATOM 698 C C . THR A 1 85 ? 3.047 -9.384 -15.067 1.00 87.06 85 THR A C 1
ATOM 700 O O . THR A 1 85 ? 4.008 -8.856 -14.493 1.00 87.06 85 THR A O 1
ATOM 703 N N . ASP A 1 86 ? 3.211 -10.335 -15.990 1.00 85.69 86 ASP A N 1
ATOM 704 C CA . ASP A 1 86 ? 4.532 -10.866 -16.332 1.00 85.69 86 ASP A CA 1
ATOM 705 C C . ASP A 1 86 ? 5.517 -9.799 -16.789 1.00 85.69 86 ASP A C 1
ATOM 707 O O . ASP A 1 86 ? 6.695 -9.822 -16.430 1.00 85.69 86 ASP A O 1
ATOM 711 N N . THR A 1 87 ? 5.035 -8.820 -17.547 1.00 82.81 87 THR A N 1
ATOM 712 C CA . THR A 1 87 ? 5.873 -7.713 -17.992 1.00 82.81 87 THR A CA 1
ATOM 713 C C . THR A 1 87 ? 6.255 -6.801 -16.828 1.00 82.81 87 THR A C 1
ATOM 715 O O . THR A 1 87 ? 7.398 -6.354 -16.766 1.00 82.81 87 THR A O 1
ATOM 718 N N . GLU A 1 88 ? 5.350 -6.537 -15.883 1.00 84.38 88 GLU A N 1
ATOM 719 C CA . GLU A 1 88 ? 5.599 -5.621 -14.765 1.00 84.38 88 GLU A CA 1
ATOM 720 C C . GLU A 1 88 ? 6.610 -6.169 -13.756 1.00 84.38 88 GLU A C 1
ATOM 722 O O . GLU A 1 88 ? 7.514 -5.435 -13.350 1.00 84.38 88 GLU A O 1
ATOM 727 N N . TRP A 1 89 ? 6.513 -7.440 -13.349 1.00 87.00 89 TRP A N 1
ATOM 728 C CA . TRP A 1 89 ? 7.465 -7.981 -12.370 1.00 87.00 89 TRP A CA 1
ATOM 729 C C . TRP A 1 89 ? 8.850 -8.222 -12.993 1.00 87.00 89 TRP A C 1
ATOM 731 O O . TRP A 1 89 ? 9.873 -7.964 -12.344 1.00 87.00 89 TRP A O 1
ATOM 741 N N . LYS A 1 90 ? 8.914 -8.614 -14.276 1.00 87.19 90 LYS A N 1
ATOM 742 C CA . LYS A 1 90 ? 10.174 -8.685 -15.040 1.00 87.19 90 LYS A CA 1
ATOM 743 C C . LYS A 1 90 ? 10.781 -7.297 -15.240 1.00 87.19 90 LYS A C 1
ATOM 745 O O . LYS A 1 90 ? 11.989 -7.123 -15.088 1.00 87.19 90 LYS A O 1
ATOM 750 N N . ALA A 1 91 ? 9.962 -6.278 -15.499 1.00 84.38 91 ALA A N 1
ATOM 751 C CA . ALA A 1 91 ? 10.412 -4.889 -15.527 1.00 84.38 91 ALA A CA 1
ATOM 752 C C . ALA A 1 91 ? 11.007 -4.480 -14.178 1.00 84.38 91 ALA A C 1
ATOM 754 O O . ALA A 1 91 ? 12.129 -3.980 -14.093 1.00 84.38 91 ALA A O 1
ATOM 755 N N . LEU A 1 92 ? 10.271 -4.725 -13.102 1.00 85.94 92 LEU A N 1
ATOM 756 C CA . LEU A 1 92 ? 10.656 -4.313 -11.764 1.00 85.94 92 LEU A CA 1
ATOM 757 C C . LEU A 1 92 ? 12.013 -4.894 -11.342 1.00 85.94 92 LEU A C 1
ATOM 759 O O . LEU A 1 92 ? 12.883 -4.170 -10.846 1.00 85.94 92 LEU A O 1
ATOM 763 N N . THR A 1 93 ? 12.210 -6.187 -11.578 1.00 86.38 93 THR A N 1
ATOM 764 C CA . THR A 1 93 ? 13.444 -6.919 -11.259 1.00 86.38 93 THR A CA 1
ATOM 765 C C . THR A 1 93 ? 14.616 -6.462 -12.129 1.00 86.38 93 THR A C 1
ATOM 767 O O . THR A 1 93 ? 15.663 -6.088 -11.596 1.00 86.38 93 THR A O 1
ATOM 770 N N . THR A 1 94 ? 14.445 -6.393 -13.452 1.00 83.62 94 THR A N 1
ATOM 771 C CA . THR A 1 94 ? 15.506 -5.965 -14.385 1.00 83.62 94 THR A CA 1
ATOM 772 C C . THR A 1 94 ? 15.963 -4.526 -14.127 1.00 83.62 94 THR A C 1
ATOM 774 O O . THR A 1 94 ? 17.167 -4.269 -14.033 1.00 83.62 94 THR A O 1
ATOM 777 N N . PHE A 1 95 ? 15.042 -3.578 -13.917 1.00 80.81 95 PHE A N 1
ATOM 778 C CA . PHE A 1 95 ? 15.395 -2.170 -13.688 1.00 80.81 95 PHE A CA 1
ATOM 779 C C . PHE A 1 95 ? 16.019 -1.887 -12.327 1.00 80.81 95 PHE A C 1
ATOM 781 O O . PHE A 1 95 ? 16.761 -0.901 -12.196 1.00 80.81 95 PHE A O 1
ATOM 788 N N . THR A 1 96 ? 15.709 -2.709 -11.327 1.00 83.44 96 THR A N 1
ATOM 789 C CA . THR A 1 96 ? 16.251 -2.556 -9.975 1.00 83.44 96 THR A CA 1
ATOM 790 C C . THR A 1 96 ? 17.614 -3.232 -9.864 1.00 83.44 96 THR A C 1
ATOM 792 O O . THR A 1 96 ? 18.559 -2.613 -9.377 1.00 83.44 96 THR A O 1
ATOM 795 N N . SER A 1 97 ? 17.754 -4.447 -10.402 1.00 81.38 97 SER A N 1
ATOM 796 C CA . SER A 1 97 ? 19.009 -5.209 -10.390 1.00 81.38 97 SER A CA 1
ATOM 797 C C . SER A 1 97 ? 19.988 -4.799 -11.497 1.00 81.38 97 SER A C 1
ATOM 799 O O . SER A 1 97 ? 21.130 -5.248 -11.493 1.00 81.38 97 SER A O 1
ATO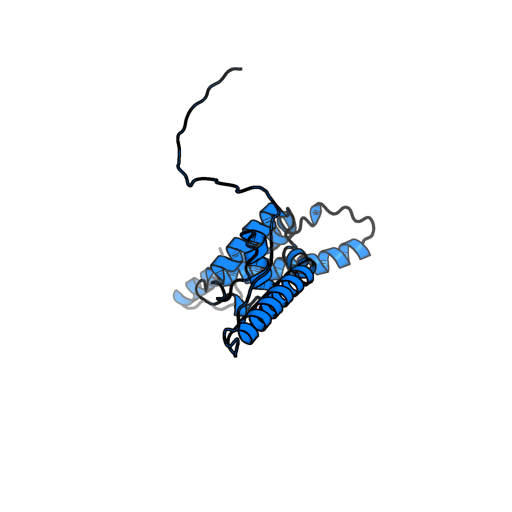M 801 N N . LYS A 1 98 ? 19.566 -3.942 -12.443 1.00 77.19 98 LYS A N 1
ATOM 802 C CA . LYS A 1 98 ? 20.331 -3.544 -13.643 1.00 77.19 98 LYS A CA 1
ATOM 803 C C . LYS A 1 98 ? 20.804 -4.745 -14.480 1.00 77.19 98 LYS A C 1
ATOM 805 O O . LYS A 1 98 ? 21.840 -4.672 -15.139 1.00 77.19 98 LYS A O 1
ATOM 810 N N . SER A 1 99 ? 20.049 -5.841 -14.446 1.00 76.31 99 SER A N 1
ATOM 811 C CA . SER A 1 99 ? 20.325 -7.027 -15.256 1.00 76.31 99 SER A CA 1
ATOM 812 C C . SER A 1 99 ? 19.850 -6.798 -16.687 1.00 76.31 99 SER A C 1
ATOM 814 O O . SER A 1 99 ? 18.784 -6.220 -16.900 1.00 76.31 99 SER A O 1
ATOM 816 N N . LYS A 1 100 ? 20.630 -7.274 -17.662 1.00 70.06 100 LYS A N 1
ATOM 817 C CA . LYS A 1 100 ? 20.195 -7.359 -19.064 1.00 70.06 100 LYS A CA 1
ATOM 818 C C . LYS A 1 100 ? 19.353 -8.606 -19.338 1.00 70.06 100 LYS A C 1
ATOM 820 O O . LYS A 1 100 ? 18.658 -8.632 -20.342 1.00 70.06 100 LYS A O 1
ATOM 825 N N . HIS A 1 101 ? 19.404 -9.601 -18.454 1.00 74.31 101 HIS A N 1
ATOM 826 C CA . HIS A 1 101 ? 18.663 -10.851 -18.592 1.00 74.31 101 HIS A CA 1
ATOM 827 C C . HIS A 1 101 ? 17.293 -10.747 -17.937 1.00 74.31 101 HIS A C 1
ATOM 829 O O . HIS A 1 101 ? 17.188 -10.266 -16.801 1.00 74.31 101 HIS A O 1
ATOM 835 N N . LEU A 1 102 ? 16.267 -11.221 -18.648 1.00 76.88 102 LEU A N 1
ATOM 836 C CA . LEU A 1 102 ? 14.928 -11.354 -18.091 1.00 76.88 102 LEU A CA 1
ATOM 837 C C . LEU A 1 102 ? 14.897 -12.540 -17.122 1.00 76.88 102 LEU A C 1
ATOM 839 O O . LEU A 1 102 ? 15.338 -13.628 -17.485 1.00 76.88 102 LEU A O 1
ATOM 843 N N . PRO A 1 103 ? 14.374 -12.355 -15.903 1.00 81.69 103 PRO A N 1
ATOM 844 C CA . PRO A 1 103 ? 14.168 -13.473 -15.002 1.00 81.69 103 PRO A CA 1
ATOM 845 C C . PRO A 1 103 ? 13.056 -14.387 -15.522 1.00 81.69 103 PRO A C 1
ATOM 847 O O . PRO A 1 103 ? 11.994 -13.926 -15.948 1.00 81.69 103 PRO A O 1
ATOM 850 N N . GLU A 1 104 ? 13.316 -15.690 -15.461 1.00 81.81 104 GLU A N 1
ATOM 851 C CA . GLU A 1 104 ? 12.375 -16.739 -15.866 1.00 81.81 104 GLU A CA 1
ATOM 852 C C . GLU A 1 104 ? 11.442 -17.143 -14.721 1.00 81.81 104 GLU A C 1
ATOM 854 O O . GLU A 1 104 ? 10.272 -17.440 -14.946 1.00 81.81 104 GLU A O 1
ATOM 859 N N . VAL A 1 105 ? 11.939 -17.096 -13.481 1.00 86.00 105 VAL A N 1
ATOM 860 C CA . VAL A 1 105 ? 11.184 -17.486 -12.286 1.00 86.00 105 VAL A CA 1
ATOM 861 C C . VAL A 1 105 ? 10.618 -16.241 -11.593 1.00 86.00 105 VAL A C 1
ATOM 863 O O . VAL A 1 105 ? 11.387 -15.317 -11.302 1.00 86.00 105 VAL A O 1
ATOM 866 N N . PRO A 1 106 ? 9.304 -16.198 -11.301 1.00 87.06 106 PRO A N 1
ATOM 867 C CA . PRO A 1 106 ? 8.701 -15.087 -10.578 1.00 87.06 106 PRO A CA 1
ATOM 868 C C . PRO A 1 106 ? 9.210 -15.026 -9.137 1.00 87.06 106 PRO A C 1
ATOM 870 O O . PRO A 1 106 ? 9.291 -16.036 -8.436 1.00 87.06 106 PRO A O 1
ATOM 873 N N . SER A 1 107 ? 9.539 -13.818 -8.682 1.00 87.81 107 SER A N 1
ATOM 874 C CA . SER A 1 107 ? 9.950 -13.574 -7.299 1.00 87.81 107 SER A CA 1
ATOM 875 C C . SER A 1 107 ? 8.772 -13.668 -6.326 1.00 87.81 107 SER A C 1
ATOM 877 O O . SER A 1 107 ? 7.598 -13.603 -6.708 1.00 87.81 107 SER A O 1
ATOM 879 N N . ARG A 1 108 ? 9.082 -13.786 -5.033 1.00 93.25 108 ARG A N 1
ATOM 880 C CA . ARG A 1 108 ? 8.068 -13.714 -3.972 1.00 93.25 108 ARG A CA 1
ATOM 881 C C . ARG A 1 108 ? 7.458 -12.315 -3.911 1.00 93.25 108 ARG A C 1
ATOM 883 O O . ARG A 1 108 ? 8.131 -11.322 -4.198 1.00 93.25 108 ARG A O 1
ATOM 890 N N . LEU A 1 109 ? 6.203 -12.213 -3.483 1.00 91.38 109 LEU A N 1
ATOM 891 C CA . LEU A 1 109 ? 5.487 -10.943 -3.395 1.00 91.38 109 LEU A CA 1
ATOM 892 C C . LEU A 1 109 ? 6.228 -9.951 -2.494 1.00 91.38 109 LEU A C 1
ATOM 894 O O . LEU A 1 109 ? 6.439 -8.815 -2.904 1.00 91.38 109 LEU A O 1
ATOM 898 N N . ASN A 1 110 ? 6.702 -10.378 -1.318 1.00 91.31 110 ASN A N 1
ATOM 899 C CA . ASN A 1 110 ? 7.496 -9.522 -0.427 1.00 91.31 110 ASN A CA 1
ATOM 900 C C . ASN A 1 110 ? 8.765 -8.987 -1.119 1.00 91.31 110 ASN A C 1
ATOM 902 O O . ASN A 1 110 ? 9.072 -7.799 -1.042 1.00 91.31 110 ASN A O 1
ATOM 906 N N . GLU A 1 111 ? 9.475 -9.835 -1.864 1.00 90.62 111 GLU A N 1
ATOM 907 C CA . GLU A 1 111 ? 10.659 -9.408 -2.610 1.00 90.62 111 GLU A CA 1
ATOM 908 C C . GLU A 1 111 ? 10.301 -8.364 -3.677 1.00 90.62 111 GLU A C 1
ATOM 910 O O . GLU A 1 111 ? 10.966 -7.332 -3.780 1.00 90.62 111 GLU A O 1
ATOM 915 N N . ALA A 1 112 ? 9.204 -8.568 -4.411 1.00 90.31 112 ALA A N 1
ATOM 916 C CA . ALA A 1 112 ? 8.692 -7.578 -5.352 1.00 90.31 112 ALA A CA 1
ATOM 917 C C . ALA A 1 112 ? 8.337 -6.250 -4.654 1.00 90.31 112 ALA A C 1
ATOM 919 O O . ALA A 1 112 ? 8.722 -5.189 -5.140 1.00 90.31 112 ALA A O 1
ATOM 920 N N . VAL A 1 113 ? 7.696 -6.277 -3.480 1.00 89.88 113 VAL A N 1
ATOM 921 C CA . VAL A 1 113 ? 7.410 -5.063 -2.689 1.00 89.88 113 VAL A CA 1
ATOM 922 C C . VAL A 1 113 ? 8.696 -4.331 -2.294 1.00 89.88 113 VAL A C 1
ATOM 924 O O . VAL A 1 113 ? 8.780 -3.108 -2.428 1.00 89.88 113 VAL A O 1
ATOM 927 N N . GLN A 1 114 ? 9.734 -5.052 -1.869 1.00 89.94 114 GLN A N 1
ATOM 928 C CA . GLN A 1 114 ? 11.025 -4.449 -1.527 1.00 89.94 114 GLN A CA 1
ATOM 929 C C . GLN A 1 114 ? 11.728 -3.840 -2.745 1.00 89.94 114 GLN A C 1
ATOM 931 O O . GLN A 1 114 ? 12.300 -2.751 -2.651 1.00 89.94 114 GLN A O 1
ATOM 936 N N . LEU A 1 115 ? 11.694 -4.520 -3.895 1.00 89.44 115 LEU A N 1
ATOM 937 C CA . LEU A 1 115 ? 12.229 -3.990 -5.152 1.00 89.44 115 LEU A CA 1
ATOM 938 C C . LEU A 1 115 ? 11.471 -2.731 -5.578 1.00 89.44 115 LEU A C 1
ATOM 940 O O . LEU A 1 115 ? 12.094 -1.749 -5.979 1.00 89.44 115 LEU A O 1
ATOM 944 N N . LEU A 1 116 ? 10.149 -2.723 -5.412 1.00 87.50 116 LEU A N 1
ATOM 945 C CA . LEU A 1 116 ? 9.312 -1.563 -5.687 1.00 87.50 116 LEU A CA 1
ATOM 946 C C . LEU A 1 116 ? 9.672 -0.384 -4.779 1.00 87.50 116 LEU A C 1
ATOM 948 O O . LEU A 1 116 ? 9.831 0.732 -5.268 1.00 87.50 116 LEU A O 1
ATOM 952 N N . GLY A 1 117 ? 9.896 -0.630 -3.486 1.00 86.50 117 GLY A N 1
ATOM 953 C CA . GLY A 1 117 ? 10.374 0.384 -2.544 1.00 86.50 117 GLY A CA 1
ATOM 954 C C . GLY A 1 117 ? 11.742 0.961 -2.928 1.00 86.50 117 GLY A C 1
ATOM 955 O O . GLY A 1 117 ? 11.931 2.177 -2.905 1.00 86.50 117 GLY A O 1
ATOM 956 N N . LYS A 1 118 ? 12.687 0.115 -3.361 1.00 86.88 118 LYS A N 1
ATOM 957 C CA . LYS A 1 118 ? 14.000 0.559 -3.871 1.00 86.88 118 LYS A CA 1
ATOM 958 C C . LYS A 1 118 ? 13.858 1.406 -5.136 1.00 86.88 118 LYS A C 1
ATOM 960 O O . LYS A 1 118 ? 14.544 2.419 -5.284 1.00 86.88 118 LYS A O 1
ATOM 965 N N . LEU A 1 119 ? 12.970 1.004 -6.046 1.00 84.69 119 LEU A N 1
ATOM 966 C CA . LEU A 1 119 ? 12.692 1.748 -7.268 1.00 84.69 119 LEU A CA 1
ATOM 967 C C . LEU A 1 119 ? 12.065 3.114 -6.957 1.00 84.69 119 LEU A C 1
ATOM 969 O O . LEU A 1 119 ? 12.526 4.112 -7.512 1.00 84.69 119 LEU A O 1
ATOM 973 N N . ALA A 1 120 ? 11.092 3.164 -6.041 1.00 79.50 120 ALA A N 1
ATOM 974 C CA . ALA A 1 120 ? 10.455 4.395 -5.569 1.00 79.50 120 ALA A CA 1
ATOM 975 C C . ALA A 1 120 ? 11.480 5.357 -4.960 1.00 79.50 120 ALA A C 1
ATOM 977 O O . ALA A 1 120 ? 11.552 6.522 -5.347 1.00 79.50 120 ALA A O 1
ATOM 978 N N . ALA A 1 121 ? 12.335 4.851 -4.066 1.00 81.00 121 ALA A N 1
ATOM 979 C CA . ALA A 1 121 ? 13.376 5.643 -3.419 1.00 81.00 121 ALA A CA 1
ATOM 980 C C . ALA A 1 121 ? 14.365 6.242 -4.431 1.00 81.00 121 ALA A C 1
ATOM 982 O O . ALA A 1 121 ? 14.753 7.400 -4.302 1.00 81.00 121 ALA A O 1
ATOM 983 N N . ARG A 1 122 ? 14.740 5.487 -5.476 1.00 80.44 122 ARG A N 1
ATOM 984 C CA . ARG A 1 122 ? 15.606 5.997 -6.550 1.00 80.44 122 ARG A CA 1
ATOM 985 C C . ARG A 1 122 ? 14.900 7.024 -7.437 1.00 80.44 122 ARG A C 1
ATOM 987 O O . ARG A 1 122 ? 15.549 7.936 -7.939 1.00 80.44 122 ARG A O 1
ATOM 994 N N . ALA A 1 123 ? 13.609 6.837 -7.695 1.00 75.69 123 ALA A N 1
ATOM 995 C CA . ALA A 1 123 ? 12.832 7.726 -8.551 1.00 75.69 123 ALA A CA 1
ATOM 996 C C . ALA A 1 123 ? 12.428 9.034 -7.855 1.00 75.69 123 ALA A C 1
ATOM 998 O O . ALA A 1 123 ? 12.200 10.028 -8.538 1.00 75.69 123 ALA A O 1
ATOM 999 N N . GLY A 1 124 ? 12.331 9.035 -6.521 1.00 72.94 124 GLY A N 1
ATOM 1000 C CA . GLY A 1 124 ? 11.805 10.168 -5.755 1.00 72.94 124 GLY A CA 1
ATOM 1001 C C . GLY A 1 124 ? 10.308 10.422 -5.986 1.00 72.94 124 GLY A C 1
ATOM 1002 O O . GLY A 1 124 ? 9.826 11.520 -5.704 1.00 72.94 124 GLY A O 1
ATOM 1003 N N . ASP A 1 125 ? 9.597 9.424 -6.520 1.00 65.88 125 ASP A N 1
ATOM 1004 C CA . ASP A 1 125 ? 8.181 9.466 -6.890 1.00 65.88 125 ASP A CA 1
ATOM 1005 C C . ASP A 1 125 ? 7.509 8.163 -6.427 1.00 65.88 125 ASP A C 1
ATOM 1007 O O . ASP A 1 125 ? 8.050 7.071 -6.632 1.00 65.88 125 ASP A O 1
ATOM 1011 N N . ALA A 1 126 ? 6.345 8.276 -5.784 1.00 64.31 126 ALA A N 1
ATOM 1012 C CA . ALA A 1 126 ? 5.547 7.118 -5.392 1.00 64.31 126 ALA A CA 1
ATOM 1013 C C . ALA A 1 126 ? 4.725 6.544 -6.544 1.00 64.31 126 ALA A C 1
ATOM 1015 O O . ALA A 1 126 ? 4.240 5.423 -6.417 1.00 64.31 126 ALA A O 1
ATOM 1016 N N . ASP A 1 127 ? 4.611 7.234 -7.681 1.00 70.12 127 ASP A N 1
ATOM 1017 C CA . ASP A 1 127 ? 3.983 6.680 -8.880 1.00 70.12 127 ASP A CA 1
ATOM 1018 C C . ASP A 1 127 ? 4.930 5.727 -9.635 1.00 70.12 127 ASP A C 1
ATOM 1020 O O . ASP A 1 127 ? 5.221 5.840 -10.830 1.00 70.12 127 ASP A O 1
ATOM 1024 N N . VAL A 1 128 ? 5.441 4.744 -8.896 1.00 68.75 128 VAL A N 1
ATOM 1025 C CA . VAL A 1 128 ? 6.249 3.644 -9.421 1.00 68.75 128 VAL A CA 1
ATOM 1026 C C . VAL A 1 128 ? 5.495 2.824 -10.456 1.00 68.75 128 VAL A C 1
ATOM 1028 O O . VAL A 1 128 ? 6.124 2.301 -11.369 1.00 68.75 128 VAL A O 1
ATOM 1031 N N . PHE A 1 129 ? 4.166 2.756 -10.370 1.00 70.38 129 PHE A N 1
ATOM 1032 C CA . PHE A 1 129 ? 3.338 2.063 -11.354 1.00 70.38 129 PHE A CA 1
ATOM 1033 C C . PHE A 1 129 ? 3.396 2.751 -12.716 1.00 70.38 129 PHE A C 1
ATOM 1035 O O . PHE A 1 129 ? 3.631 2.080 -13.718 1.00 70.38 129 PHE A O 1
ATOM 1042 N N . ARG A 1 130 ? 3.330 4.085 -12.777 1.00 72.06 130 ARG A N 1
ATOM 1043 C CA . ARG A 1 130 ? 3.572 4.815 -14.029 1.00 72.06 130 ARG A CA 1
ATOM 1044 C C . ARG A 1 130 ? 5.003 4.661 -14.534 1.00 72.06 130 ARG A C 1
ATOM 1046 O O . ARG A 1 130 ? 5.227 4.647 -15.744 1.00 72.06 130 ARG A O 1
ATOM 1053 N N . ILE A 1 131 ? 5.988 4.544 -13.641 1.00 72.31 131 ILE A N 1
ATOM 1054 C CA . ILE A 1 131 ? 7.379 4.266 -14.037 1.00 72.31 131 ILE A CA 1
ATOM 1055 C C . ILE A 1 131 ? 7.495 2.877 -14.668 1.00 72.31 131 ILE A C 1
ATOM 1057 O O . ILE A 1 131 ? 8.188 2.742 -15.677 1.00 72.31 131 ILE A O 1
ATOM 1061 N N . LEU A 1 132 ? 6.837 1.868 -14.095 1.00 71.62 132 LEU A N 1
ATOM 1062 C CA . LEU A 1 132 ? 6.788 0.518 -14.649 1.00 71.62 132 LEU A CA 1
ATOM 1063 C C . LEU A 1 132 ? 6.068 0.512 -16.001 1.00 71.62 132 LEU A C 1
ATOM 1065 O O . LEU A 1 132 ? 6.634 0.005 -16.962 1.00 71.62 132 LEU A O 1
ATOM 1069 N N . GLU A 1 133 ? 4.920 1.182 -16.117 1.00 69.56 133 GLU A N 1
ATOM 1070 C CA . GLU A 1 133 ? 4.178 1.317 -17.378 1.00 69.56 133 GLU A CA 1
ATOM 1071 C C . GLU A 1 133 ? 4.994 2.013 -18.471 1.00 69.56 133 GLU A C 1
ATOM 1073 O O . GLU A 1 133 ? 5.175 1.476 -19.561 1.00 69.56 133 GLU A O 1
ATOM 1078 N N . ARG A 1 134 ? 5.606 3.167 -18.176 1.00 72.25 134 ARG A N 1
ATOM 1079 C CA . ARG A 1 134 ? 6.477 3.864 -19.141 1.00 72.25 134 ARG A CA 1
ATOM 1080 C C . ARG A 1 134 ? 7.658 2.997 -19.580 1.00 72.25 134 ARG A C 1
ATOM 1082 O O . ARG A 1 134 ? 8.210 3.186 -20.660 1.00 72.25 134 ARG A O 1
ATOM 1089 N N . ARG A 1 135 ? 8.117 2.098 -18.714 1.00 69.12 135 ARG A N 1
ATOM 1090 C CA . ARG A 1 135 ? 9.246 1.216 -19.003 1.00 69.12 135 ARG A CA 1
ATOM 1091 C C . ARG A 1 135 ? 8.822 -0.146 -19.553 1.00 69.12 135 ARG A C 1
ATOM 1093 O O . ARG A 1 135 ? 9.710 -0.904 -19.943 1.00 69.12 135 ARG A O 1
ATOM 1100 N N . ARG A 1 136 ? 7.517 -0.422 -19.647 1.00 70.50 136 ARG A N 1
ATOM 1101 C CA . ARG A 1 136 ? 6.940 -1.659 -20.183 1.00 70.50 136 ARG A CA 1
ATOM 1102 C C . ARG A 1 136 ? 7.443 -1.925 -21.594 1.00 70.50 136 ARG A C 1
ATOM 1104 O O . ARG A 1 136 ? 7.964 -2.999 -21.854 1.00 70.50 136 ARG A O 1
ATOM 1111 N N . GLU A 1 137 ? 7.403 -0.914 -22.459 1.00 69.50 137 GLU A N 1
ATOM 1112 C CA . GLU A 1 137 ? 7.861 -1.008 -23.855 1.00 69.50 137 GLU A CA 1
ATOM 1113 C C . GLU A 1 137 ? 9.322 -1.455 -23.966 1.00 69.50 137 GLU A C 1
ATOM 1115 O O . GLU A 1 137 ? 9.659 -2.301 -24.788 1.00 69.50 137 GLU A O 1
ATOM 1120 N N . LYS A 1 138 ? 10.198 -0.949 -23.088 1.00 70.12 138 LYS A N 1
ATOM 1121 C CA . LYS A 1 138 ? 11.615 -1.342 -23.080 1.00 70.12 138 LYS A CA 1
ATOM 1122 C C . LYS A 1 138 ? 11.810 -2.792 -22.659 1.00 70.12 138 LYS A C 1
ATOM 1124 O O . LYS A 1 138 ? 12.770 -3.416 -23.083 1.00 70.12 138 LYS A O 1
ATOM 1129 N N . VAL A 1 139 ? 10.940 -3.310 -21.802 1.00 68.75 139 VAL A N 1
ATOM 1130 C CA . VAL A 1 139 ? 11.018 -4.692 -21.319 1.00 68.75 139 VAL A CA 1
ATOM 1131 C C . VAL A 1 139 ? 10.457 -5.648 -22.349 1.00 68.75 139 VAL A C 1
ATOM 1133 O O . VAL A 1 139 ? 11.061 -6.691 -22.556 1.00 68.75 139 VAL A O 1
ATOM 1136 N N . VAL A 1 140 ? 9.375 -5.262 -23.028 1.00 71.56 140 VAL A N 1
ATOM 1137 C CA . VAL A 1 140 ? 8.855 -5.985 -24.194 1.00 71.56 140 VAL A CA 1
ATOM 1138 C C . VAL A 1 140 ? 9.944 -6.087 -25.260 1.00 71.56 140 VAL A C 1
ATOM 1140 O O . VAL A 1 140 ? 10.308 -7.193 -25.623 1.00 71.56 140 VAL A O 1
ATOM 1143 N N . ALA A 1 141 ? 10.604 -4.980 -25.613 1.00 72.94 141 ALA A N 1
ATOM 1144 C CA . ALA A 1 141 ? 11.698 -5.007 -26.586 1.00 72.94 141 ALA A CA 1
ATOM 1145 C C . ALA A 1 141 ? 12.864 -5.933 -26.180 1.00 72.94 141 ALA A C 1
ATOM 1147 O O . ALA A 1 141 ? 13.441 -6.615 -27.020 1.00 72.94 141 ALA A O 1
ATOM 1148 N N . VAL A 1 142 ? 13.237 -5.980 -24.894 1.00 72.25 142 VAL A N 1
ATOM 1149 C CA . VAL A 1 142 ? 14.294 -6.898 -24.425 1.00 72.25 142 VAL A CA 1
ATOM 1150 C C . VAL A 1 142 ? 13.796 -8.349 -24.382 1.00 72.25 142 VAL A C 1
ATOM 1152 O O . VAL A 1 142 ? 14.599 -9.256 -24.599 1.00 72.25 142 VAL A O 1
ATOM 1155 N N . ALA A 1 143 ? 12.505 -8.579 -24.124 1.00 71.50 1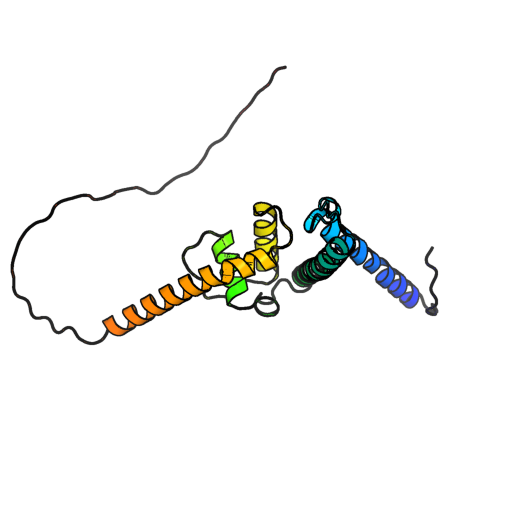43 ALA A N 1
ATOM 1156 C CA . ALA A 1 143 ? 11.883 -9.898 -24.204 1.00 71.50 143 ALA A CA 1
ATOM 1157 C C . ALA A 1 143 ? 11.872 -10.420 -25.645 1.00 71.50 143 ALA A C 1
ATOM 1159 O O . ALA A 1 143 ? 12.271 -11.560 -25.857 1.00 71.50 143 ALA A O 1
ATOM 1160 N N . ASP A 1 144 ? 11.507 -9.572 -26.609 1.00 72.50 144 ASP A N 1
ATOM 1161 C CA . ASP A 1 144 ? 11.503 -9.893 -28.038 1.00 72.50 144 ASP A CA 1
ATOM 1162 C C . ASP A 1 144 ? 12.919 -10.258 -28.506 1.00 72.50 144 ASP A C 1
ATOM 1164 O O . ASP A 1 144 ? 13.127 -11.327 -29.066 1.00 72.50 144 ASP A O 1
ATOM 1168 N N . ILE A 1 145 ? 13.933 -9.466 -28.128 1.00 69.31 145 ILE A N 1
ATOM 1169 C CA . ILE A 1 145 ? 15.344 -9.782 -28.423 1.00 69.31 145 ILE A CA 1
ATOM 1170 C C . ILE A 1 145 ? 15.772 -11.129 -27.814 1.00 69.31 145 ILE A C 1
ATOM 1172 O O . ILE A 1 145 ? 16.515 -11.881 -28.443 1.00 69.31 145 ILE A O 1
ATOM 1176 N N . HIS A 1 146 ? 15.346 -11.453 -26.587 1.00 68.56 146 HIS A N 1
ATOM 1177 C CA . HIS A 1 146 ? 15.657 -12.759 -25.989 1.00 68.56 146 HIS A CA 1
ATOM 1178 C C . HIS A 1 146 ? 14.926 -13.904 -26.697 1.00 68.56 146 HIS A C 1
ATOM 1180 O O . HIS A 1 146 ? 15.516 -14.971 -26.855 1.00 68.56 146 HIS A O 1
ATOM 1186 N N . ALA A 1 147 ? 13.680 -13.694 -27.125 1.00 68.12 147 ALA A N 1
ATOM 1187 C CA . ALA A 1 147 ? 12.915 -14.674 -27.885 1.00 68.12 147 ALA A CA 1
ATOM 1188 C C . ALA A 1 147 ? 13.555 -14.936 -29.258 1.00 68.12 147 ALA A C 1
ATOM 1190 O O . ALA A 1 147 ? 13.733 -16.095 -29.629 1.00 68.12 147 ALA A O 1
ATOM 1191 N N . ASP A 1 148 ? 14.002 -13.885 -29.950 1.00 68.12 148 ASP A N 1
ATOM 1192 C CA . ASP A 1 148 ? 14.705 -13.977 -31.233 1.00 68.12 148 ASP A CA 1
ATOM 1193 C C . ASP A 1 148 ? 16.047 -14.713 -31.096 1.00 68.12 148 ASP A C 1
ATOM 1195 O O . ASP A 1 148 ? 16.375 -15.583 -31.902 1.00 68.12 148 ASP A O 1
ATOM 1199 N N . LEU A 1 149 ? 16.818 -14.423 -30.041 1.00 63.50 149 LEU A N 1
ATOM 1200 C CA . LEU A 1 149 ? 18.073 -15.128 -29.751 1.00 63.50 149 LEU A CA 1
ATOM 1201 C C . LEU A 1 149 ? 17.843 -16.601 -29.377 1.00 63.50 149 LEU A C 1
ATOM 1203 O O . LEU A 1 149 ? 18.641 -17.459 -29.756 1.00 63.50 149 LEU A O 1
ATOM 1207 N N . ALA A 1 150 ? 16.761 -16.909 -28.657 1.00 66.00 150 ALA A N 1
ATOM 1208 C CA . ALA A 1 150 ? 16.386 -18.282 -28.327 1.00 66.00 150 ALA A CA 1
ATOM 1209 C C . ALA A 1 150 ? 15.935 -19.066 -29.574 1.00 66.00 150 ALA A C 1
ATOM 1211 O O . ALA A 1 150 ? 16.328 -20.220 -29.743 1.00 66.00 150 ALA A O 1
ATOM 1212 N N . ALA A 1 151 ? 15.182 -18.431 -30.478 1.00 64.81 151 ALA A N 1
ATOM 1213 C CA . ALA A 1 151 ? 14.781 -19.012 -31.757 1.00 64.81 151 ALA A CA 1
ATOM 1214 C C . ALA A 1 151 ? 15.990 -19.245 -32.684 1.00 64.81 151 ALA A C 1
ATOM 1216 O O . ALA A 1 151 ? 16.147 -20.337 -33.230 1.00 64.81 151 ALA A O 1
ATOM 1217 N N . ALA A 1 152 ? 16.911 -18.279 -32.771 1.00 59.66 152 ALA A N 1
ATOM 1218 C CA . ALA A 1 152 ? 18.155 -18.414 -33.532 1.00 59.66 152 ALA A CA 1
ATOM 1219 C C . ALA A 1 152 ? 19.091 -19.503 -32.966 1.00 59.66 152 ALA A C 1
ATOM 1221 O O . ALA A 1 152 ? 19.835 -20.140 -33.711 1.00 59.66 152 ALA A O 1
ATOM 1222 N N . GLY A 1 153 ? 19.044 -19.754 -31.652 1.00 50.84 153 GLY A N 1
ATOM 1223 C CA . GLY A 1 153 ? 19.754 -20.862 -31.008 1.00 50.84 153 GLY A CA 1
ATOM 1224 C C . GLY A 1 153 ? 19.149 -22.242 -31.297 1.00 50.84 153 GLY A C 1
ATOM 1225 O O . GLY A 1 153 ? 19.880 -23.233 -31.321 1.00 50.84 153 GLY A O 1
ATOM 1226 N N . ALA A 1 154 ? 17.840 -22.319 -31.560 1.00 50.16 154 ALA A N 1
ATOM 1227 C CA . ALA A 1 154 ? 17.142 -23.567 -31.873 1.00 50.16 154 ALA A CA 1
ATOM 1228 C C . ALA A 1 154 ? 17.396 -24.046 -33.316 1.00 50.16 154 ALA A C 1
ATOM 1230 O O . ALA A 1 154 ? 17.515 -25.249 -33.551 1.00 50.16 154 ALA A O 1
ATOM 1231 N N . GLU A 1 155 ? 17.581 -23.129 -34.270 1.00 45.25 155 GLU A N 1
ATOM 1232 C CA . GLU A 1 155 ? 17.892 -23.465 -35.672 1.00 45.25 155 GLU A CA 1
ATOM 1233 C C . GLU A 1 155 ? 19.344 -23.951 -35.891 1.00 45.25 155 GLU A C 1
ATOM 1235 O O . GLU A 1 155 ? 19.672 -24.510 -36.936 1.00 45.25 155 GLU A O 1
ATOM 1240 N N . GLY A 1 156 ? 20.226 -23.820 -34.892 1.00 41.94 156 GLY A N 1
ATOM 1241 C CA . GLY A 1 156 ? 21.640 -24.209 -34.980 1.00 41.94 156 GLY A CA 1
ATOM 1242 C C . GLY A 1 156 ? 21.957 -25.698 -34.770 1.00 41.94 156 GLY A C 1
ATOM 1243 O O . GLY A 1 156 ? 23.123 -26.080 -34.877 1.00 41.94 156 GLY A O 1
ATOM 1244 N N . THR A 1 157 ? 20.972 -26.555 -34.467 1.00 40.78 157 THR A N 1
ATOM 1245 C CA . THR A 1 157 ? 21.215 -27.973 -34.106 1.00 40.78 157 THR A CA 1
ATOM 1246 C C . THR A 1 157 ? 20.838 -29.002 -35.177 1.00 40.78 157 THR A C 1
ATOM 1248 O O . THR A 1 157 ? 21.007 -30.201 -34.950 1.00 40.78 157 THR A O 1
ATOM 1251 N N . HIS A 1 158 ? 20.425 -28.581 -36.380 1.00 38.19 158 HIS A N 1
ATOM 1252 C CA . HIS A 1 158 ? 20.172 -29.504 -37.492 1.00 38.19 158 HIS A CA 1
ATOM 1253 C C . HIS A 1 158 ? 21.041 -29.196 -38.722 1.00 38.19 158 HIS A C 1
ATOM 1255 O O . HIS A 1 158 ? 20.677 -28.431 -39.606 1.00 38.19 158 HIS A O 1
ATOM 1261 N N . GLY A 1 159 ? 22.200 -29.860 -38.784 1.00 40.41 159 GLY A N 1
ATOM 1262 C CA . GLY A 1 159 ? 22.891 -30.160 -40.038 1.00 40.41 159 GLY A CA 1
ATOM 1263 C C . GLY A 1 159 ? 23.898 -29.126 -40.548 1.00 40.41 159 GLY A C 1
ATOM 1264 O O . GLY A 1 159 ? 23.618 -28.374 -41.474 1.00 40.41 159 GLY A O 1
ATOM 1265 N N . ARG A 1 160 ? 25.155 -29.230 -40.102 1.00 32.88 160 ARG A N 1
ATOM 1266 C CA . ARG A 1 160 ? 26.297 -28.981 -40.999 1.00 32.88 160 ARG A CA 1
ATOM 1267 C C . ARG A 1 160 ? 27.225 -30.181 -41.008 1.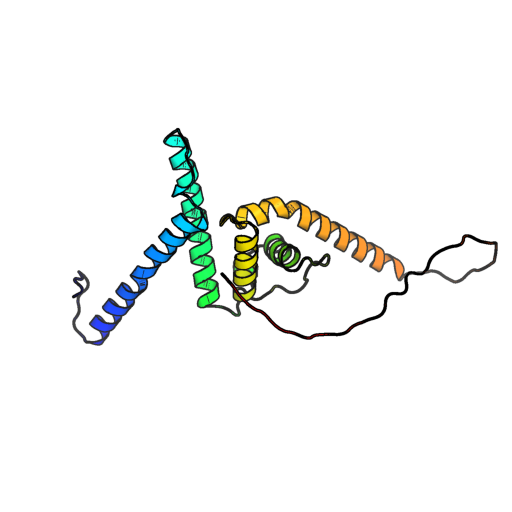00 32.88 160 ARG A C 1
ATOM 1269 O O . ARG A 1 160 ? 28.062 -30.365 -40.131 1.00 32.88 160 ARG A O 1
ATOM 1276 N N . ARG A 1 161 ? 27.031 -31.001 -42.043 1.00 30.53 161 ARG A N 1
ATOM 1277 C CA . ARG A 1 161 ? 28.030 -31.939 -42.545 1.00 30.53 161 ARG A CA 1
ATOM 1278 C C . ARG A 1 161 ? 29.283 -31.135 -42.891 1.00 30.53 161 ARG A C 1
ATOM 1280 O O . ARG A 1 161 ? 29.208 -30.131 -43.593 1.00 30.53 161 ARG A O 1
ATOM 1287 N N . ILE A 1 162 ? 30.400 -31.584 -42.342 1.00 33.88 162 ILE A N 1
ATOM 1288 C CA . ILE A 1 162 ? 31.736 -31.044 -42.555 1.00 33.88 162 ILE A CA 1
ATOM 1289 C C . ILE A 1 162 ? 32.075 -31.182 -44.043 1.00 33.88 162 ILE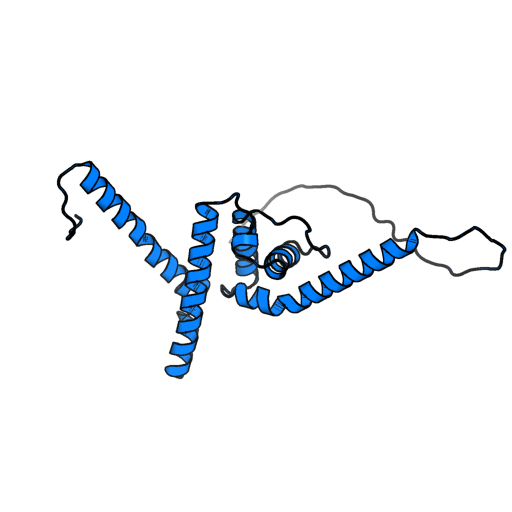 A C 1
ATOM 1291 O O . ILE A 1 162 ? 32.120 -32.293 -44.561 1.00 33.88 162 ILE A O 1
ATOM 1295 N N . HIS A 1 163 ? 32.325 -30.058 -44.706 1.00 29.98 163 HIS A N 1
ATOM 1296 C CA . HIS A 1 163 ? 33.179 -29.991 -45.886 1.00 29.98 163 HIS A CA 1
ATOM 1297 C C . HIS A 1 163 ? 34.035 -28.726 -45.766 1.00 29.98 163 HIS A C 1
ATOM 1299 O O . HIS A 1 163 ? 33.543 -27.610 -45.902 1.00 29.98 163 HIS A O 1
ATOM 1305 N N . ASP A 1 164 ? 35.307 -28.941 -45.439 1.00 28.48 164 ASP A N 1
ATOM 1306 C CA . ASP A 1 164 ? 36.435 -28.034 -45.691 1.00 28.48 164 ASP A CA 1
ATOM 1307 C C . ASP A 1 164 ? 36.865 -28.249 -47.167 1.00 28.48 164 ASP A C 1
ATOM 1309 O O . ASP A 1 164 ? 36.700 -29.382 -47.649 1.00 28.48 164 ASP A O 1
ATOM 1313 N N . PRO A 1 165 ? 37.332 -27.234 -47.932 1.00 39.34 165 PRO A N 1
ATOM 1314 C CA . PRO A 1 165 ? 38.680 -26.683 -47.741 1.00 39.34 165 PRO A CA 1
ATOM 1315 C C . PRO A 1 165 ? 38.845 -25.153 -47.940 1.00 39.34 165 PRO A C 1
ATOM 1317 O O . PRO A 1 165 ? 38.321 -24.558 -48.876 1.00 39.34 165 PRO A O 1
ATOM 1320 N N . ALA A 1 166 ? 39.705 -24.575 -47.096 1.00 28.72 166 ALA A N 1
ATOM 1321 C CA . ALA A 1 166 ? 40.832 -23.673 -47.405 1.00 28.72 166 ALA A CA 1
ATOM 1322 C C . ALA A 1 166 ? 40.651 -22.399 -48.278 1.00 28.72 166 ALA A C 1
ATOM 1324 O O . ALA A 1 166 ? 40.389 -22.474 -49.471 1.00 28.72 166 ALA A O 1
ATOM 1325 N N . HIS A 1 167 ? 40.987 -21.245 -47.667 1.00 31.27 167 HIS A N 1
ATOM 1326 C CA . HIS A 1 167 ? 41.666 -20.010 -48.159 1.00 31.27 167 HIS A CA 1
ATOM 1327 C C . HIS A 1 167 ? 41.082 -18.790 -47.401 1.00 31.27 167 HIS A C 1
ATOM 1329 O O . HIS A 1 167 ? 39.874 -18.702 -47.257 1.00 31.27 167 HIS A O 1
ATOM 1335 N N . ARG 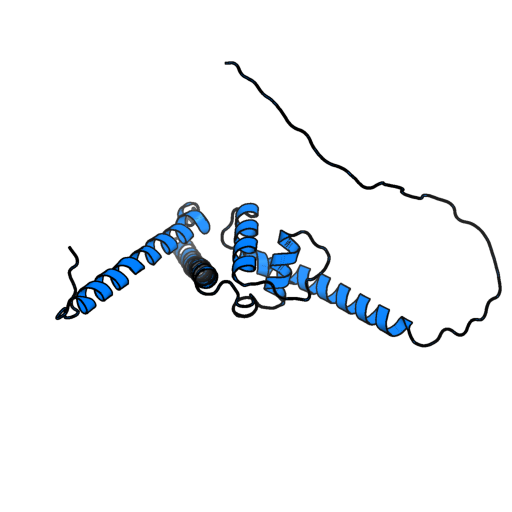A 1 168 ? 41.782 -17.751 -46.920 1.00 28.38 168 ARG A N 1
ATOM 1336 C CA . ARG A 1 168 ? 43.195 -17.374 -46.746 1.00 28.38 168 ARG A CA 1
ATOM 1337 C C . ARG A 1 168 ? 43.183 -16.003 -46.000 1.00 28.38 168 ARG A C 1
ATOM 1339 O O . ARG A 1 168 ? 42.554 -15.083 -46.495 1.00 28.38 168 ARG A O 1
ATOM 1346 N N . VAL A 1 169 ? 43.923 -15.909 -44.883 1.00 30.20 169 VAL A N 1
ATOM 1347 C CA . VAL A 1 169 ? 44.756 -14.776 -44.369 1.00 30.20 169 VAL A CA 1
ATOM 1348 C C . VAL A 1 169 ? 44.133 -13.452 -43.846 1.00 30.20 169 VAL A C 1
ATOM 1350 O O . VAL A 1 169 ? 43.555 -12.668 -44.583 1.00 30.20 169 VAL A O 1
ATOM 1353 N N . GLU A 1 170 ? 44.456 -13.225 -42.559 1.00 27.78 170 GLU A N 1
ATOM 1354 C CA . GLU A 1 170 ? 44.821 -12.001 -41.800 1.00 27.78 170 GLU A CA 1
ATOM 1355 C C . GLU A 1 170 ? 43.849 -10.839 -41.522 1.00 27.78 170 GLU A C 1
ATOM 1357 O O . GLU A 1 170 ? 43.260 -10.221 -42.400 1.00 27.78 170 GLU A O 1
ATOM 1362 N N . GLY A 1 171 ? 43.826 -10.453 -40.237 1.00 28.88 171 GLY A N 1
ATOM 1363 C CA . GLY A 1 171 ? 43.259 -9.207 -39.722 1.00 28.88 171 GLY A CA 1
ATOM 1364 C C . GLY A 1 171 ? 43.406 -9.111 -38.199 1.00 28.88 171 GLY A C 1
ATOM 1365 O O . GLY A 1 171 ? 42.718 -9.793 -37.450 1.00 28.88 171 GLY A O 1
ATOM 1366 N N . ILE A 1 172 ? 44.356 -8.295 -37.756 1.00 30.97 172 ILE A N 1
ATOM 1367 C CA . ILE A 1 172 ? 44.918 -8.162 -36.405 1.00 30.97 172 ILE A CA 1
ATOM 1368 C C . ILE A 1 172 ? 44.008 -7.307 -35.495 1.00 30.97 172 ILE A C 1
ATOM 1370 O O . ILE A 1 172 ? 43.551 -6.259 -35.933 1.00 30.97 172 ILE A O 1
ATOM 1374 N N . MET A 1 173 ? 43.836 -7.697 -34.220 1.00 28.77 173 MET A N 1
ATOM 1375 C CA . MET A 1 173 ? 44.023 -6.870 -32.996 1.00 28.77 173 MET A CA 1
ATOM 1376 C C . MET A 1 173 ? 43.054 -7.192 -31.842 1.00 28.77 173 MET A C 1
ATOM 1378 O O . MET A 1 173 ? 41.841 -7.073 -31.964 1.00 28.77 173 MET A O 1
ATOM 1382 N N . GLY A 1 174 ? 43.645 -7.429 -30.662 1.00 29.39 174 GLY A N 1
ATOM 1383 C CA . GLY A 1 174 ? 43.154 -6.841 -29.408 1.00 29.39 174 GLY A CA 1
ATOM 1384 C C . GLY A 1 174 ? 42.358 -7.738 -28.458 1.00 29.39 174 GLY A C 1
ATOM 1385 O O . GLY A 1 174 ? 41.147 -7.601 -28.341 1.00 29.39 174 GLY A O 1
ATOM 1386 N N . LYS A 1 175 ? 43.050 -8.580 -27.678 1.00 34.50 175 LYS A N 1
ATOM 1387 C CA . LYS A 1 175 ? 42.515 -9.155 -26.428 1.00 34.50 175 LYS A CA 1
ATOM 1388 C C . LYS A 1 175 ? 42.269 -8.045 -25.393 1.00 34.50 175 LYS A C 1
ATOM 1390 O O . LYS A 1 175 ? 43.184 -7.254 -25.171 1.00 34.50 175 LYS A O 1
ATOM 1395 N N . PRO A 1 176 ? 41.168 -8.079 -24.626 1.00 31.09 176 PRO A N 1
ATOM 1396 C CA . PRO A 1 176 ? 41.161 -7.517 -23.287 1.00 31.09 176 PRO A CA 1
ATOM 1397 C C . PRO A 1 176 ? 41.198 -8.649 -22.255 1.00 31.09 176 PRO A C 1
ATOM 1399 O O . PRO A 1 176 ? 40.216 -9.350 -22.021 1.00 31.09 176 PRO A O 1
ATOM 1402 N N . SER A 1 177 ? 42.362 -8.805 -21.630 1.00 30.22 177 SER A N 1
ATOM 1403 C CA . SER A 1 177 ? 42.515 -9.485 -20.346 1.00 30.22 177 SER A CA 1
ATOM 1404 C C . SER A 1 177 ? 42.048 -8.539 -19.241 1.00 30.22 177 SER A C 1
ATOM 1406 O O . SER A 1 177 ? 42.605 -7.451 -19.126 1.00 30.22 177 SER A O 1
ATOM 1408 N N . PHE A 1 178 ? 41.111 -8.953 -18.387 1.00 30.78 178 PHE A N 1
ATOM 1409 C CA . PHE A 1 178 ? 40.968 -8.359 -17.055 1.00 30.78 178 PHE A CA 1
ATOM 1410 C C . PHE A 1 178 ? 40.719 -9.448 -15.997 1.00 30.78 178 PHE A C 1
ATOM 1412 O O . PHE A 1 178 ? 39.814 -10.266 -16.171 1.00 30.78 178 PHE A O 1
ATOM 1419 N N . PRO A 1 179 ? 41.535 -9.491 -14.926 1.00 32.19 179 PRO A N 1
ATOM 1420 C CA . PRO A 1 179 ? 41.493 -10.524 -13.897 1.00 32.19 179 PRO A CA 1
ATOM 1421 C C . PRO A 1 179 ? 40.450 -10.248 -12.800 1.00 32.19 179 PRO A C 1
ATOM 1423 O O . PRO A 1 179 ? 40.118 -9.106 -12.479 1.00 32.19 179 PRO A O 1
ATOM 1426 N N . CYS A 1 180 ? 39.979 -11.331 -12.185 1.00 29.09 180 CYS A N 1
ATOM 1427 C CA . CYS A 1 180 ? 39.135 -11.350 -10.992 1.00 29.09 180 CYS A CA 1
ATOM 1428 C C . CYS A 1 180 ? 39.900 -10.901 -9.722 1.00 29.09 180 CYS A C 1
ATOM 1430 O O . CYS A 1 180 ? 40.931 -11.495 -9.445 1.00 29.09 180 CYS A O 1
ATOM 1432 N N . LEU A 1 181 ? 39.325 -9.930 -8.972 1.00 31.22 181 LEU A N 1
ATOM 1433 C CA . LEU A 1 181 ? 39.146 -9.772 -7.489 1.00 31.22 181 LEU A CA 1
ATOM 1434 C C . LEU A 1 181 ? 40.337 -10.063 -6.513 1.00 31.22 181 LEU A C 1
ATOM 1436 O O . LEU A 1 181 ? 41.125 -10.940 -6.830 1.00 31.22 181 LEU A O 1
ATOM 1440 N N . PRO A 1 182 ? 40.452 -9.482 -5.271 1.00 38.19 182 PRO A N 1
ATOM 1441 C CA . PRO A 1 182 ? 39.359 -9.108 -4.344 1.00 38.19 182 PRO A CA 1
ATOM 1442 C C . PRO A 1 182 ? 39.565 -7.928 -3.323 1.00 38.19 182 PRO A C 1
ATOM 1444 O O . PRO A 1 182 ? 40.648 -7.413 -3.091 1.00 38.19 182 PRO A O 1
ATOM 1447 N N . ARG A 1 183 ? 38.439 -7.574 -2.668 1.00 32.59 183 ARG A N 1
ATOM 1448 C CA . ARG A 1 183 ? 38.152 -7.117 -1.271 1.00 32.59 183 ARG A CA 1
ATOM 1449 C C . ARG A 1 183 ? 39.124 -6.259 -0.404 1.00 32.59 183 ARG A C 1
ATOM 1451 O O . ARG A 1 183 ? 40.139 -6.743 0.064 1.00 32.59 183 ARG A O 1
ATOM 1458 N N . LYS A 1 184 ? 38.502 -5.177 0.121 1.00 33.81 184 LYS A N 1
ATOM 1459 C CA . LYS A 1 184 ? 38.440 -4.647 1.521 1.00 33.81 184 LYS A CA 1
ATOM 1460 C C . LYS A 1 184 ? 39.698 -4.062 2.197 1.00 33.81 184 LYS A C 1
ATOM 1462 O O . LYS A 1 184 ? 40.619 -4.800 2.497 1.00 33.81 184 LYS A O 1
ATOM 1467 N N . ALA A 1 185 ? 39.559 -2.827 2.710 1.00 32.69 185 ALA A N 1
ATOM 1468 C CA . ALA A 1 185 ? 39.559 -2.438 4.148 1.00 32.69 185 ALA A CA 1
ATOM 1469 C C . ALA A 1 185 ? 39.812 -0.911 4.277 1.00 32.69 185 ALA A C 1
ATOM 1471 O O . ALA A 1 185 ? 40.800 -0.416 3.766 1.00 32.69 185 ALA A O 1
ATOM 1472 N N . ARG A 1 186 ? 38.832 -0.108 4.723 1.00 34.53 186 ARG A N 1
ATOM 1473 C CA . ARG A 1 186 ? 38.572 0.366 6.110 1.00 34.53 186 ARG A CA 1
ATOM 1474 C C . ARG A 1 186 ? 39.491 1.497 6.632 1.00 34.53 186 ARG A C 1
ATOM 1476 O O . ARG A 1 186 ? 40.670 1.255 6.832 1.00 34.53 186 ARG A O 1
ATOM 1483 N N . ARG A 1 187 ? 38.800 2.548 7.128 1.00 36.16 187 ARG A N 1
ATOM 1484 C CA . ARG A 1 187 ? 39.093 3.429 8.295 1.00 36.16 187 ARG A CA 1
ATOM 1485 C C . ARG A 1 187 ? 40.148 4.532 8.074 1.00 36.16 187 ARG A C 1
ATOM 1487 O O . ARG A 1 187 ? 41.120 4.278 7.393 1.00 36.16 187 ARG A O 1
ATOM 1494 N N . ASN A 1 188 ? 40.063 5.748 8.626 1.00 33.28 188 ASN A N 1
ATOM 1495 C CA . ASN A 1 188 ? 39.161 6.417 9.579 1.00 33.28 188 ASN A CA 1
ATOM 1496 C C . ASN A 1 188 ? 39.372 7.956 9.475 1.00 33.28 188 ASN A C 1
ATOM 1498 O O . ASN A 1 188 ? 40.349 8.391 8.877 1.00 33.28 188 ASN A O 1
ATOM 1502 N N . ALA A 1 189 ? 38.443 8.706 10.085 1.00 36.16 189 ALA A N 1
ATOM 1503 C CA . ALA A 1 189 ? 38.358 10.150 10.419 1.00 36.16 189 ALA A CA 1
ATOM 1504 C C . ALA A 1 189 ? 39.617 10.738 11.155 1.00 36.16 189 ALA A C 1
ATOM 1506 O O . ALA A 1 189 ? 40.548 9.947 11.321 1.00 36.16 189 ALA A O 1
ATOM 1507 N N . PRO A 1 190 ? 39.691 11.998 11.694 1.00 48.34 190 PRO A N 1
ATOM 1508 C CA . PRO A 1 190 ? 38.608 12.966 11.998 1.00 48.34 190 PRO A CA 1
ATOM 1509 C C . PRO A 1 190 ? 38.895 14.510 11.948 1.00 48.34 190 PRO A C 1
ATOM 1511 O O . PRO A 1 190 ? 40.022 14.946 11.756 1.00 48.34 190 PRO A O 1
ATOM 1514 N N . ASP A 1 191 ? 37.799 15.266 12.163 1.00 39.47 191 ASP A N 1
ATOM 1515 C CA . ASP A 1 191 ? 37.533 16.491 12.969 1.00 39.47 191 ASP A CA 1
ATOM 1516 C C . ASP A 1 191 ? 38.225 17.868 12.814 1.00 39.47 191 ASP A C 1
ATOM 1518 O O . ASP A 1 191 ? 39.391 18.000 12.455 1.00 39.47 191 ASP A O 1
ATOM 1522 N N . SER A 1 192 ? 37.448 18.868 13.289 1.00 40.84 192 SER A N 1
ATOM 1523 C CA . SER A 1 192 ? 37.684 20.298 13.621 1.00 40.84 192 SER A CA 1
ATOM 1524 C C . SER A 1 192 ? 37.379 21.305 12.495 1.00 40.84 192 SER A C 1
ATOM 1526 O O . SER A 1 192 ? 37.861 21.135 11.382 1.00 40.84 192 SER A O 1
ATOM 1528 N N . LEU A 1 193 ? 36.557 22.354 12.658 1.00 42.88 193 LEU A N 1
ATOM 1529 C CA . LEU A 1 193 ? 35.909 23.038 13.798 1.00 42.88 193 LEU A CA 1
ATOM 1530 C C . LEU A 1 193 ? 34.551 23.609 13.342 1.00 42.88 193 LEU A C 1
ATOM 1532 O O . LEU A 1 193 ? 34.440 23.939 12.139 1.00 42.88 193 LEU A O 1
#

Radius of gyration: 27.31 Å; chains: 1; bounding box: 68×59×76 Å